Protein AF-A0A5J4X3C1-F1 (afdb_monomer_lite)

Structure (mmCIF, N/CA/C/O backbone):
data_AF-A0A5J4X3C1-F1
#
_entry.id   AF-A0A5J4X3C1-F1
#
loop_
_atom_site.group_PDB
_atom_site.id
_atom_site.type_symbol
_atom_site.label_atom_id
_atom_site.label_alt_id
_atom_site.label_comp_id
_atom_site.label_asym_id
_atom_site.label_entity_id
_atom_site.label_seq_id
_atom_site.pdbx_PDB_ins_code
_atom_site.Cartn_x
_atom_site.Cartn_y
_atom_site.Cartn_z
_atom_site.occupancy
_atom_site.B_iso_or_equiv
_atom_site.auth_seq_id
_atom_site.auth_comp_id
_atom_site.auth_asym_id
_atom_site.auth_atom_id
_atom_site.pdbx_PDB_model_num
ATOM 1 N N . GLN A 1 1 ? -3.175 -0.254 -7.001 1.00 85.31 1 GLN A N 1
ATOM 2 C CA . GLN A 1 1 ? -3.674 -1.030 -8.157 1.00 85.31 1 GLN A CA 1
ATOM 3 C C . GLN A 1 1 ? -4.009 -2.467 -7.780 1.00 85.31 1 GLN A C 1
ATOM 5 O O . GLN A 1 1 ? -5.161 -2.819 -7.949 1.00 85.31 1 GLN A O 1
ATOM 10 N N . GLU A 1 2 ? -3.085 -3.257 -7.216 1.00 93.44 2 GLU A N 1
ATOM 11 C CA . GLU A 1 2 ? -3.321 -4.683 -6.884 1.00 93.44 2 GLU A CA 1
ATOM 12 C C . GLU A 1 2 ? -4.586 -4.925 -6.038 1.00 93.44 2 GLU A C 1
ATOM 14 O O . GLU A 1 2 ? -5.363 -5.817 -6.349 1.00 93.44 2 GLU A O 1
ATOM 19 N N . LEU A 1 3 ? -4.879 -4.065 -5.054 1.00 92.75 3 LEU A N 1
ATOM 20 C CA . LEU A 1 3 ? -6.126 -4.132 -4.270 1.00 92.75 3 LEU A CA 1
ATOM 21 C C . LEU A 1 3 ? -7.415 -3.978 -5.102 1.00 92.75 3 LEU A C 1
ATOM 23 O O . LEU A 1 3 ? -8.465 -4.443 -4.680 1.00 92.75 3 LEU A O 1
ATOM 27 N N . LEU A 1 4 ? -7.349 -3.305 -6.253 1.00 90.38 4 LEU A N 1
ATOM 28 C CA . LEU A 1 4 ? -8.495 -3.081 -7.141 1.00 90.38 4 LEU A CA 1
ATOM 29 C C . LEU A 1 4 ? -8.626 -4.177 -8.200 1.00 90.38 4 LEU A C 1
ATOM 31 O O . LEU A 1 4 ? -9.733 -4.489 -8.620 1.00 90.38 4 LEU A O 1
ATOM 35 N N . THR A 1 5 ? -7.502 -4.720 -8.672 1.00 91.31 5 THR A N 1
ATOM 36 C CA . THR A 1 5 ? -7.460 -5.606 -9.846 1.00 91.31 5 THR A CA 1
ATOM 37 C C . THR A 1 5 ? -7.117 -7.056 -9.513 1.00 91.31 5 THR A C 1
ATOM 39 O O . THR A 1 5 ? -7.250 -7.918 -10.377 1.00 91.31 5 THR A O 1
ATOM 42 N N . GLY A 1 6 ? -6.636 -7.338 -8.299 1.00 91.75 6 GLY A N 1
ATOM 43 C CA . GLY A 1 6 ? -6.133 -8.652 -7.887 1.00 91.75 6 GLY A CA 1
ATOM 44 C C . GLY A 1 6 ? -4.851 -9.094 -8.603 1.00 91.75 6 GLY A C 1
ATOM 45 O O . GLY A 1 6 ? -4.463 -10.250 -8.480 1.00 91.75 6 GLY A O 1
ATOM 46 N N . ARG A 1 7 ? -4.216 -8.200 -9.373 1.00 90.44 7 ARG A N 1
ATOM 47 C CA . ARG A 1 7 ? -3.013 -8.466 -10.178 1.00 90.44 7 ARG A CA 1
ATOM 48 C C . ARG A 1 7 ? -1.982 -7.367 -10.002 1.00 90.44 7 ARG A C 1
ATOM 50 O O . ARG A 1 7 ? -2.346 -6.196 -9.828 1.00 90.44 7 ARG A O 1
ATOM 57 N N . HIS A 1 8 ? -0.708 -7.735 -10.066 1.00 92.62 8 HIS A N 1
ATOM 58 C CA . HIS A 1 8 ? 0.377 -6.775 -9.900 1.00 92.62 8 HIS A CA 1
ATOM 59 C C . HIS A 1 8 ? 0.523 -5.899 -11.168 1.00 92.62 8 HIS A C 1
ATOM 61 O O . HIS A 1 8 ? 0.434 -6.424 -12.274 1.00 92.62 8 HIS A O 1
ATOM 67 N N . PRO A 1 9 ? 0.779 -4.575 -11.068 1.00 95.00 9 PRO A N 1
ATOM 68 C CA . PRO A 1 9 ? 0.787 -3.670 -12.232 1.00 95.00 9 PRO A CA 1
ATOM 69 C C . PRO A 1 9 ? 1.755 -4.065 -13.349 1.00 95.00 9 PRO A C 1
ATOM 71 O O . PRO A 1 9 ? 1.526 -3.776 -14.518 1.00 95.00 9 PRO A O 1
ATOM 74 N N . TYR A 1 10 ? 2.865 -4.695 -12.983 1.00 95.94 10 TYR A N 1
ATOM 75 C CA . TYR A 1 10 ? 3.912 -5.106 -13.915 1.00 95.94 10 TYR A CA 1
ATOM 76 C C . TYR A 1 10 ? 3.934 -6.615 -14.156 1.00 95.94 10 TYR A C 1
ATOM 78 O O . TYR A 1 10 ? 4.857 -7.097 -14.806 1.00 95.94 10 TYR A O 1
ATOM 86 N N . GLU A 1 11 ? 2.947 -7.346 -13.629 1.00 93.06 11 GLU A N 1
ATOM 87 C CA . GLU A 1 11 ? 2.883 -8.802 -13.723 1.00 93.06 11 GLU A CA 1
ATOM 88 C C . GLU A 1 11 ? 2.990 -9.278 -15.172 1.00 93.06 11 GLU A C 1
ATOM 90 O O . GLU A 1 11 ? 2.430 -8.691 -16.101 1.00 93.06 11 GLU A O 1
ATOM 95 N N . SER A 1 12 ? 3.739 -10.355 -15.362 1.00 91.69 12 SER A N 1
ATOM 96 C CA . SER A 1 12 ? 3.832 -11.058 -16.632 1.00 91.69 12 SER A CA 1
ATOM 97 C C . SER A 1 12 ? 4.055 -12.546 -16.378 1.00 91.69 12 SER A C 1
ATOM 99 O O . SER A 1 12 ? 4.258 -12.965 -15.241 1.00 91.69 12 SER A O 1
ATOM 101 N N . GLY A 1 13 ? 4.021 -13.360 -17.435 1.00 90.62 13 GLY A N 1
ATOM 102 C CA . GLY A 1 13 ? 4.146 -14.815 -17.312 1.00 90.62 13 GLY A CA 1
ATOM 103 C C . GLY A 1 13 ? 5.502 -15.315 -16.797 1.00 90.62 13 GLY A C 1
ATOM 104 O O . GLY A 1 13 ? 5.608 -16.491 -16.464 1.00 90.62 13 GLY A O 1
ATOM 105 N N . THR A 1 14 ? 6.533 -14.464 -16.731 1.00 95.88 14 THR A N 1
ATOM 106 C CA . THR A 1 14 ? 7.859 -14.819 -16.202 1.00 95.88 14 THR A CA 1
ATOM 107 C C . THR A 1 14 ? 8.427 -13.707 -15.318 1.00 95.88 14 THR A C 1
ATOM 109 O O . THR A 1 14 ? 8.048 -12.537 -15.418 1.00 95.88 14 THR A O 1
ATOM 112 N N . GLU A 1 15 ? 9.372 -14.055 -14.444 1.00 94.19 15 GLU A N 1
ATOM 113 C CA . GLU A 1 15 ? 10.057 -13.078 -13.589 1.00 94.19 15 GLU A CA 1
ATOM 114 C C . GLU A 1 15 ? 10.843 -12.053 -14.419 1.00 94.19 15 GLU A C 1
ATOM 116 O O . GLU A 1 15 ? 10.687 -10.849 -14.223 1.00 94.19 15 GLU A O 1
ATOM 121 N N . GLN A 1 16 ? 11.613 -12.515 -15.410 1.00 95.25 16 GLN A N 1
ATOM 122 C CA . GLN A 1 16 ? 12.418 -11.633 -16.258 1.00 95.25 16 GLN A CA 1
ATOM 123 C C . GLN A 1 16 ? 11.553 -10.615 -17.013 1.00 95.25 16 GLN A C 1
ATOM 125 O O . GLN A 1 16 ? 11.852 -9.423 -17.001 1.00 95.25 16 GLN A O 1
ATOM 130 N N . ALA A 1 17 ? 10.432 -11.054 -17.593 1.00 93.94 17 ALA A N 1
ATOM 131 C CA . ALA A 1 17 ? 9.519 -10.146 -18.281 1.00 93.94 17 ALA A CA 1
ATOM 132 C C . ALA A 1 17 ? 8.862 -9.140 -17.313 1.00 93.94 17 ALA A C 1
ATOM 134 O O . ALA A 1 17 ? 8.601 -7.997 -17.691 1.00 93.94 17 ALA A O 1
ATOM 135 N N . THR A 1 18 ? 8.654 -9.520 -16.049 1.00 94.38 18 THR A N 1
ATOM 136 C CA . THR A 1 18 ? 8.124 -8.627 -15.008 1.00 94.38 18 THR A CA 1
ATOM 137 C C . THR A 1 18 ? 9.149 -7.548 -14.659 1.00 94.38 18 THR A C 1
ATOM 139 O O . THR A 1 18 ? 8.811 -6.364 -14.614 1.00 94.38 18 THR A O 1
ATOM 142 N N . ILE A 1 19 ? 10.418 -7.932 -14.490 1.00 94.75 19 ILE A N 1
ATOM 143 C CA . ILE A 1 19 ? 11.534 -7.004 -14.261 1.00 94.75 19 ILE A CA 1
ATOM 144 C C . ILE A 1 19 ? 11.666 -6.021 -15.429 1.00 94.75 19 ILE A C 1
ATOM 146 O O . ILE A 1 19 ? 11.789 -4.813 -15.211 1.00 94.75 19 ILE A O 1
ATOM 150 N N . ASP A 1 20 ? 11.599 -6.511 -16.665 1.00 95.69 20 ASP A N 1
ATOM 151 C CA . ASP A 1 20 ? 11.734 -5.666 -17.852 1.00 95.69 20 ASP A CA 1
ATOM 152 C C . ASP A 1 20 ? 10.579 -4.659 -17.963 1.00 95.69 20 ASP A C 1
ATOM 154 O O . ASP A 1 20 ? 10.802 -3.486 -18.266 1.00 95.69 20 ASP A O 1
ATOM 158 N N . ARG A 1 21 ? 9.350 -5.057 -17.610 1.00 94.88 21 ARG A N 1
ATOM 159 C CA . ARG A 1 21 ? 8.194 -4.144 -17.550 1.00 94.88 21 ARG A CA 1
ATOM 160 C C . ARG A 1 21 ? 8.355 -3.054 -16.490 1.00 94.88 21 ARG A C 1
ATOM 162 O O . ARG A 1 21 ? 7.997 -1.904 -16.760 1.00 94.88 21 ARG A O 1
ATOM 169 N N . ILE A 1 22 ? 8.921 -3.386 -15.325 1.00 94.38 22 ILE A N 1
ATOM 170 C CA . ILE A 1 22 ? 9.237 -2.410 -14.266 1.00 94.38 22 ILE A CA 1
ATOM 171 C C . ILE A 1 22 ? 10.286 -1.412 -14.763 1.00 94.38 22 ILE A C 1
ATOM 173 O O . ILE A 1 22 ? 10.093 -0.203 -14.624 1.00 94.38 22 ILE A O 1
ATOM 177 N N . LYS A 1 23 ? 11.366 -1.902 -15.387 1.00 92.69 23 LYS A N 1
ATOM 178 C CA . LYS A 1 23 ? 12.430 -1.054 -15.949 1.00 92.69 23 LYS A CA 1
ATOM 179 C C . LYS A 1 23 ? 11.895 -0.093 -17.007 1.00 92.69 23 LYS A C 1
ATOM 181 O O . LYS A 1 23 ? 12.260 1.076 -17.004 1.00 92.69 23 LYS A O 1
ATOM 186 N N . VAL A 1 24 ? 11.004 -0.569 -17.877 1.00 94.06 24 VAL A N 1
ATOM 187 C CA . VAL A 1 24 ? 10.362 0.250 -18.917 1.00 94.06 24 VAL A CA 1
ATOM 188 C C . VAL A 1 24 ? 9.314 1.211 -18.332 1.00 94.06 24 VAL A C 1
ATOM 190 O O . VAL A 1 24 ? 8.956 2.193 -18.980 1.00 94.06 24 VAL A O 1
ATOM 193 N N . GLY A 1 25 ? 8.816 0.960 -17.116 1.00 92.00 25 GLY A N 1
ATOM 194 C CA . GLY A 1 25 ? 7.828 1.819 -16.463 1.00 92.00 25 GLY A CA 1
ATOM 195 C C . GLY A 1 25 ? 6.452 1.781 -17.130 1.00 92.00 25 GLY A C 1
ATOM 196 O O . GLY A 1 25 ? 5.748 2.789 -17.142 1.00 92.00 25 GLY A O 1
ATOM 197 N N . LYS A 1 26 ? 6.074 0.635 -17.714 1.00 88.94 26 LYS A N 1
ATOM 198 C CA . LYS A 1 26 ? 4.760 0.415 -18.343 1.00 88.94 26 LYS A CA 1
ATOM 199 C C . LYS A 1 26 ? 3.876 -0.492 -17.473 1.00 88.94 26 LYS A C 1
ATOM 201 O O . LYS A 1 26 ? 3.932 -1.711 -17.645 1.00 88.94 26 LYS A O 1
ATOM 206 N N . PRO A 1 27 ? 3.088 0.072 -16.539 1.00 92.69 27 PRO A N 1
ATOM 207 C CA . PRO A 1 27 ? 2.110 -0.694 -15.778 1.00 92.69 27 PRO A CA 1
ATOM 208 C C . PRO A 1 27 ? 0.884 -1.042 -16.634 1.00 92.69 27 PRO A C 1
ATOM 210 O O . PRO A 1 27 ? 0.589 -0.382 -17.632 1.00 92.69 27 PRO A O 1
ATOM 213 N N . ASP A 1 28 ? 0.139 -2.057 -16.206 1.00 93.38 28 ASP A N 1
ATOM 214 C CA . ASP A 1 28 ? -1.159 -2.408 -16.771 1.00 93.38 28 ASP A CA 1
ATOM 215 C C . ASP A 1 28 ? -2.177 -1.288 -16.568 1.00 93.38 28 ASP A C 1
ATOM 217 O O . ASP A 1 28 ? -2.217 -0.626 -15.525 1.00 93.38 28 ASP A O 1
ATOM 221 N N . GLN A 1 29 ? -3.042 -1.113 -17.566 1.00 92.19 29 GLN A N 1
ATOM 222 C CA . GLN A 1 29 ? -4.101 -0.116 -17.516 1.00 92.19 29 GLN A CA 1
ATOM 223 C C . GLN A 1 29 ? -5.147 -0.465 -16.454 1.00 92.19 29 GLN A C 1
ATOM 225 O O . GLN A 1 29 ? -5.478 -1.628 -16.216 1.00 92.19 29 GLN A O 1
ATOM 230 N N . LEU A 1 30 ? -5.689 0.574 -15.820 1.00 94.06 30 LEU A N 1
ATOM 231 C CA . LEU A 1 30 ? -6.742 0.427 -14.825 1.00 94.06 30 LEU A CA 1
ATOM 232 C C . LEU A 1 30 ? -8.113 0.260 -15.507 1.00 94.06 30 LEU A C 1
ATOM 234 O O . LEU A 1 30 ? -8.438 1.066 -16.382 1.00 94.06 30 LEU A O 1
ATOM 238 N N . PRO A 1 31 ? -8.944 -0.709 -15.076 1.00 94.25 31 PRO A N 1
ATOM 239 C CA . PRO A 1 31 ? -10.279 -0.933 -15.637 1.00 94.25 31 PRO A CA 1
ATOM 240 C C . PRO A 1 31 ? -11.223 0.269 -15.499 1.00 94.25 31 PRO A C 1
ATOM 242 O O . PRO A 1 31 ? -11.055 1.109 -14.616 1.00 94.25 31 PRO A O 1
ATOM 245 N N . ASP A 1 32 ? -12.274 0.322 -16.316 1.00 95.06 32 ASP A N 1
ATOM 246 C CA . ASP A 1 32 ? -13.217 1.454 -16.373 1.00 95.06 32 ASP A CA 1
ATOM 247 C C . ASP A 1 32 ? -14.094 1.650 -15.142 1.00 95.06 32 ASP A C 1
ATOM 249 O O . ASP A 1 32 ? -14.539 2.766 -14.893 1.00 95.06 32 ASP A O 1
ATOM 253 N N . PHE A 1 33 ? -14.271 0.618 -14.316 1.00 95.00 33 PHE A N 1
ATOM 254 C CA . PHE A 1 33 ? -14.983 0.770 -13.046 1.00 95.00 33 PHE A CA 1
ATOM 255 C C . PHE A 1 33 ? -14.223 1.647 -12.037 1.00 95.00 33 PHE A C 1
ATOM 257 O O . PHE A 1 33 ? -14.817 2.104 -11.062 1.00 95.00 33 PHE A O 1
ATOM 264 N N . VAL A 1 34 ? -12.912 1.857 -12.224 1.00 93.50 34 VAL A N 1
ATOM 265 C CA . VAL A 1 34 ? -12.110 2.692 -11.325 1.00 93.50 34 VAL A CA 1
ATOM 266 C C . VAL A 1 34 ? -12.405 4.166 -11.629 1.00 93.50 34 VAL A C 1
ATOM 268 O O . VAL A 1 34 ? -12.167 4.604 -12.758 1.00 93.50 34 VAL A O 1
ATOM 271 N N . PRO A 1 35 ? -12.880 4.963 -10.654 1.00 93.94 35 PRO A N 1
ATOM 272 C CA . PRO A 1 35 ? -13.164 6.378 -10.868 1.00 93.94 35 PRO A CA 1
ATOM 273 C C . PRO A 1 35 ? -11.935 7.151 -11.351 1.00 93.94 35 PRO A C 1
ATOM 275 O O . PRO A 1 35 ? -10.808 6.857 -10.945 1.00 93.94 35 PRO A O 1
ATOM 278 N N . ARG A 1 36 ? -12.155 8.174 -12.185 1.00 93.75 36 ARG A N 1
ATOM 279 C CA . ARG A 1 36 ? -11.086 8.958 -12.825 1.00 93.75 36 ARG A CA 1
ATOM 280 C C . ARG A 1 36 ? -10.051 9.485 -11.828 1.00 93.75 36 ARG A C 1
ATOM 282 O O . ARG A 1 36 ? -8.865 9.253 -12.024 1.00 93.75 36 ARG A O 1
ATOM 289 N N . GLU A 1 37 ? -10.492 10.130 -10.753 1.00 91.44 37 GLU A N 1
ATOM 290 C CA . GLU A 1 37 ? -9.602 10.704 -9.730 1.00 91.44 37 GLU A CA 1
ATOM 291 C C . GLU A 1 37 ? -8.699 9.636 -9.092 1.00 91.44 37 GLU A C 1
ATOM 293 O O . GLU A 1 37 ? -7.500 9.833 -8.899 1.00 91.44 37 GLU A O 1
ATOM 298 N N . MET A 1 38 ? -9.257 8.449 -8.835 1.00 91.56 38 MET A N 1
ATOM 299 C CA . MET A 1 38 ? -8.504 7.327 -8.282 1.00 91.56 38 MET A CA 1
ATOM 300 C C . MET A 1 38 ? -7.520 6.745 -9.306 1.00 91.56 38 MET A C 1
ATOM 302 O O . MET A 1 38 ? -6.404 6.377 -8.934 1.00 91.56 38 MET A O 1
ATOM 306 N N . LYS A 1 39 ? -7.898 6.689 -10.593 1.00 93.69 39 LYS A N 1
ATOM 307 C CA . LYS A 1 39 ? -6.983 6.296 -11.676 1.00 93.69 39 LYS A CA 1
ATOM 308 C C . LYS A 1 39 ? -5.788 7.242 -11.749 1.00 93.69 39 LYS A C 1
ATOM 310 O O . LYS A 1 39 ? -4.655 6.770 -11.780 1.00 93.69 39 LYS A O 1
ATOM 315 N N . GLU A 1 40 ? -6.031 8.549 -11.736 1.00 93.25 40 GLU A N 1
ATOM 316 C CA . GLU A 1 40 ? -4.986 9.576 -11.817 1.00 93.25 40 GLU A CA 1
ATOM 317 C C . GLU A 1 40 ? -4.007 9.483 -10.642 1.00 93.25 40 GLU A C 1
ATOM 319 O O . GLU A 1 40 ? -2.794 9.447 -10.860 1.00 93.25 40 GLU A O 1
ATOM 324 N N . LEU A 1 41 ? -4.518 9.330 -9.415 1.00 93.81 41 LEU A N 1
ATOM 325 C CA . LEU A 1 41 ? -3.691 9.117 -8.226 1.00 93.81 41 LEU A CA 1
ATOM 326 C C . LEU A 1 41 ? -2.803 7.868 -8.359 1.00 93.81 41 LEU A C 1
ATOM 328 O O . LEU A 1 41 ? -1.598 7.932 -8.116 1.00 93.81 41 LEU A O 1
ATOM 332 N N . ILE A 1 42 ? -3.378 6.729 -8.756 1.00 94.06 42 ILE A N 1
ATOM 333 C CA . ILE A 1 42 ? -2.636 5.465 -8.878 1.00 94.06 42 ILE A CA 1
ATOM 334 C C . ILE A 1 42 ? -1.582 5.547 -9.988 1.00 94.06 42 ILE A C 1
ATOM 336 O O . ILE A 1 42 ? -0.461 5.076 -9.793 1.00 94.06 42 ILE A O 1
ATOM 340 N N . ILE A 1 43 ? -1.913 6.158 -11.129 1.00 93.44 43 ILE A N 1
ATOM 341 C CA . ILE A 1 43 ? -0.971 6.371 -12.234 1.00 93.44 43 ILE A CA 1
ATOM 342 C C . ILE A 1 43 ? 0.194 7.252 -11.772 1.00 93.44 43 ILE A C 1
ATOM 344 O O . ILE A 1 43 ? 1.348 6.919 -12.038 1.00 93.44 43 ILE A O 1
ATOM 348 N N . ALA A 1 44 ? -0.083 8.327 -11.027 1.00 94.50 44 ALA A N 1
ATOM 349 C CA . ALA A 1 44 ? 0.957 9.192 -10.480 1.00 94.50 44 ALA A CA 1
ATOM 350 C C . ALA A 1 44 ? 1.872 8.436 -9.495 1.00 94.50 44 ALA A C 1
ATOM 352 O O . ALA A 1 44 ? 3.094 8.543 -9.586 1.00 94.50 44 ALA A O 1
ATOM 353 N N . MET A 1 45 ? 1.311 7.603 -8.607 1.00 94.81 45 MET A N 1
ATOM 354 C CA . MET A 1 45 ? 2.091 6.758 -7.684 1.00 94.81 45 MET A CA 1
ATOM 355 C C . MET A 1 45 ? 2.987 5.738 -8.401 1.00 94.81 45 MET A C 1
ATOM 357 O O . MET A 1 45 ? 4.070 5.424 -7.910 1.00 94.81 45 MET A O 1
ATOM 361 N N . LEU A 1 46 ? 2.548 5.225 -9.554 1.00 94.31 46 LEU A N 1
ATOM 362 C CA . LEU A 1 46 ? 3.282 4.244 -10.360 1.00 94.31 46 LEU A CA 1
ATOM 363 C C . LEU A 1 46 ? 4.206 4.877 -11.408 1.00 94.31 46 LEU A C 1
ATOM 365 O O . LEU A 1 46 ? 4.844 4.143 -12.164 1.00 94.31 46 LEU A O 1
ATOM 369 N N . SER A 1 47 ? 4.301 6.210 -11.455 1.00 92.81 47 SER A N 1
ATOM 370 C CA . SER A 1 47 ? 5.139 6.925 -12.416 1.00 92.81 47 SER A CA 1
ATOM 371 C C . SER A 1 47 ? 6.589 6.436 -12.372 1.00 92.81 47 SER A C 1
ATOM 373 O O . SER A 1 47 ? 7.197 6.322 -11.304 1.00 92.81 47 SER A O 1
ATOM 375 N N . HIS A 1 48 ? 7.173 6.184 -13.543 1.00 92.50 48 HIS A N 1
ATOM 376 C CA . HIS A 1 48 ? 8.594 5.856 -13.658 1.00 92.50 48 HIS A CA 1
ATOM 377 C C . HIS A 1 48 ? 9.479 7.008 -13.155 1.00 92.50 48 HIS A C 1
ATOM 379 O O . HIS A 1 48 ? 10.443 6.781 -12.431 1.00 92.50 48 HIS A O 1
ATOM 385 N N . ASP A 1 49 ? 9.090 8.247 -13.462 1.00 92.88 49 ASP A N 1
ATOM 386 C CA . ASP A 1 49 ? 9.726 9.456 -12.944 1.00 92.88 49 ASP A CA 1
ATOM 387 C C . ASP A 1 49 ? 9.353 9.659 -11.470 1.00 92.88 49 ASP A C 1
ATOM 389 O O . ASP A 1 49 ? 8.172 9.825 -11.138 1.00 92.88 49 ASP A O 1
ATOM 393 N N . ALA A 1 50 ? 10.367 9.651 -10.603 1.00 93.19 50 ALA A N 1
ATOM 394 C CA . ALA A 1 50 ? 10.223 9.803 -9.162 1.00 93.19 50 ALA A CA 1
ATOM 395 C C . ALA A 1 50 ? 9.643 11.168 -8.762 1.00 93.19 50 ALA A C 1
ATOM 397 O O . ALA A 1 50 ? 8.865 11.232 -7.815 1.00 93.19 50 ALA A O 1
ATOM 398 N N . ASN A 1 51 ? 9.946 12.236 -9.506 1.00 93.69 51 ASN A N 1
ATOM 399 C CA . ASN A 1 51 ? 9.486 13.590 -9.177 1.00 93.69 51 ASN A CA 1
ATOM 400 C C . ASN A 1 51 ? 7.991 13.788 -9.450 1.00 93.69 51 ASN A C 1
ATOM 402 O O . ASN A 1 51 ? 7.366 14.695 -8.908 1.00 93.69 51 ASN A O 1
ATOM 406 N N . LYS A 1 52 ? 7.408 12.928 -10.290 1.00 92.88 52 LYS A N 1
ATOM 407 C CA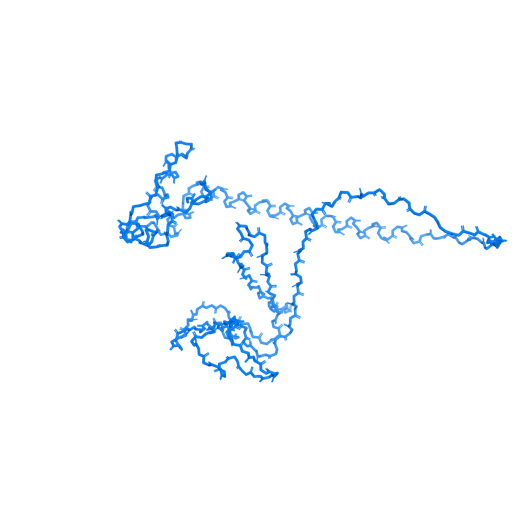 . LYS A 1 52 ? 5.968 12.913 -10.569 1.00 92.88 52 LYS A CA 1
ATOM 408 C C . LYS A 1 52 ? 5.182 12.078 -9.564 1.00 92.88 52 LYS A C 1
ATOM 410 O O . LYS A 1 52 ? 3.952 12.116 -9.584 1.00 92.88 52 LYS A O 1
ATOM 415 N N . ARG A 1 53 ? 5.863 11.313 -8.703 1.00 95.75 53 ARG A N 1
ATOM 416 C CA . ARG A 1 53 ? 5.188 10.538 -7.665 1.00 95.75 53 ARG A CA 1
ATOM 417 C C . ARG A 1 53 ? 4.712 11.488 -6.570 1.00 95.75 53 ARG A C 1
ATOM 419 O O . ARG A 1 53 ? 5.500 12.295 -6.076 1.00 95.75 53 ARG A O 1
ATOM 426 N N . PRO A 1 54 ? 3.438 11.406 -6.165 1.00 96.56 54 PRO A N 1
ATOM 427 C CA . PRO A 1 54 ? 2.938 12.233 -5.087 1.00 96.56 54 PRO A CA 1
ATOM 428 C C . PRO A 1 54 ? 3.635 11.873 -3.774 1.00 96.56 54 PRO A C 1
ATOM 430 O O . PRO A 1 54 ? 3.963 10.715 -3.511 1.00 96.56 54 PRO A O 1
ATOM 433 N N . THR A 1 55 ? 3.816 12.873 -2.916 1.00 97.31 55 THR A N 1
ATOM 434 C CA . THR A 1 55 ? 4.297 12.644 -1.552 1.00 97.31 55 THR A CA 1
ATOM 435 C C . THR A 1 55 ? 3.179 12.082 -0.684 1.00 97.31 55 THR A C 1
ATOM 437 O O . THR A 1 55 ? 2.001 12.375 -0.898 1.00 97.31 55 THR A O 1
ATOM 440 N N . THR A 1 56 ? 3.535 11.351 0.370 1.00 95.25 56 THR A N 1
ATOM 441 C CA . THR A 1 56 ? 2.559 10.865 1.356 1.00 95.25 56 THR A CA 1
ATOM 442 C C . THR A 1 56 ? 1.733 12.007 1.948 1.00 95.25 56 THR A C 1
ATOM 444 O O . THR A 1 56 ? 0.530 11.855 2.124 1.00 95.25 56 THR A O 1
ATOM 447 N N . LYS A 1 57 ? 2.342 13.180 2.186 1.00 96.19 57 LYS A N 1
ATOM 448 C CA . LYS A 1 57 ? 1.626 14.376 2.656 1.00 96.19 57 LYS A CA 1
ATOM 449 C C . LYS A 1 57 ? 0.523 14.788 1.680 1.00 96.19 57 LYS A C 1
ATOM 451 O O . LYS A 1 57 ? -0.597 15.026 2.107 1.00 96.19 57 LYS A O 1
ATOM 456 N N . TRP A 1 58 ? 0.827 14.836 0.384 1.00 93.69 58 TRP A N 1
ATOM 457 C CA . TRP A 1 58 ? -0.155 15.187 -0.642 1.00 93.69 58 TRP A CA 1
ATOM 458 C C . TRP A 1 58 ? -1.284 14.150 -0.751 1.00 93.69 58 TRP A C 1
ATOM 460 O O . TRP A 1 58 ? -2.446 14.526 -0.882 1.00 93.69 58 TRP A O 1
ATOM 470 N N . ILE A 1 59 ? -0.956 12.856 -0.639 1.00 95.38 59 ILE A N 1
ATOM 471 C CA . ILE A 1 59 ? -1.940 11.760 -0.630 1.00 95.38 59 ILE A CA 1
ATOM 472 C C . ILE A 1 59 ? -2.880 11.891 0.577 1.00 95.38 59 ILE A C 1
ATOM 474 O O . ILE A 1 59 ? -4.095 11.840 0.421 1.00 95.38 59 ILE A O 1
ATOM 478 N N . MET A 1 60 ? -2.337 12.100 1.778 1.00 92.88 60 MET A N 1
ATOM 479 C CA . MET A 1 60 ? -3.137 12.269 2.997 1.00 92.88 60 MET A CA 1
ATOM 480 C C . MET A 1 60 ? -4.007 13.531 2.973 1.00 92.88 60 MET A C 1
ATOM 482 O O . MET A 1 60 ? -4.999 13.596 3.694 1.00 92.88 60 MET A O 1
ATOM 486 N N . GLU A 1 61 ? -3.657 14.521 2.151 1.00 94.75 61 GLU A N 1
ATOM 487 C CA . GLU A 1 61 ? -4.405 15.771 2.048 1.00 94.75 61 GLU A CA 1
ATOM 488 C C . GLU A 1 61 ? -5.696 15.636 1.224 1.00 94.75 61 GLU A C 1
ATOM 490 O O . GLU A 1 61 ? -6.594 16.463 1.382 1.00 94.75 61 GLU A O 1
ATOM 495 N N . GLN A 1 62 ? -5.815 14.583 0.403 1.00 92.94 62 GLN A N 1
ATOM 496 C CA . GLN A 1 62 ? -6.990 14.323 -0.433 1.00 92.94 62 GLN A CA 1
ATOM 497 C C . GLN A 1 62 ? -8.254 14.120 0.419 1.00 92.94 62 GLN A C 1
ATOM 499 O O . GLN A 1 62 ? -8.272 13.302 1.344 1.00 92.94 62 GLN A O 1
ATOM 504 N N . ASP A 1 63 ? -9.340 14.814 0.071 1.00 93.19 63 ASP A N 1
ATOM 505 C CA . ASP A 1 63 ? -10.587 14.821 0.852 1.00 93.19 63 ASP A CA 1
ATOM 506 C C . ASP A 1 63 ? -11.203 13.433 1.016 1.00 93.19 63 ASP A C 1
ATOM 508 O O . ASP A 1 63 ? -11.679 13.078 2.097 1.00 93.19 63 ASP A O 1
ATOM 512 N N . THR A 1 64 ? -11.147 12.619 -0.040 1.00 90.56 64 THR A N 1
ATOM 513 C CA . THR A 1 64 ? -11.619 11.232 -0.015 1.00 90.56 64 THR A CA 1
ATOM 514 C C . THR A 1 64 ? -10.852 10.421 1.025 1.00 90.56 64 THR A C 1
ATOM 516 O O . THR A 1 64 ? -11.460 9.762 1.866 1.00 90.56 64 THR A O 1
ATOM 519 N N . ILE A 1 65 ? -9.522 10.526 1.039 1.00 91.88 65 ILE A N 1
ATOM 520 C CA . ILE A 1 65 ? -8.657 9.811 1.982 1.00 91.88 65 ILE A CA 1
ATOM 521 C C . ILE A 1 65 ? -8.921 10.287 3.413 1.00 91.88 65 ILE A C 1
ATOM 523 O O . ILE A 1 65 ? -9.163 9.456 4.288 1.00 91.88 65 ILE A O 1
ATOM 527 N N . LYS A 1 66 ? -8.992 11.602 3.650 1.00 95.19 66 LYS A N 1
ATOM 528 C CA . LYS A 1 66 ? -9.348 12.165 4.965 1.00 95.19 66 LYS A CA 1
ATOM 529 C C . LYS A 1 66 ? -10.713 11.709 5.467 1.00 95.19 66 LYS A C 1
ATOM 531 O O . LYS A 1 66 ? -10.882 11.469 6.662 1.00 95.19 66 LYS A O 1
ATOM 536 N N . LEU A 1 67 ? -11.709 11.642 4.585 1.00 95.62 67 LEU A N 1
ATOM 537 C CA . LEU A 1 67 ? -13.049 11.177 4.933 1.00 95.62 67 LEU A CA 1
ATOM 538 C C . LEU A 1 67 ? -13.012 9.715 5.392 1.00 95.62 67 LEU A C 1
ATOM 540 O O . LEU A 1 67 ? -13.552 9.394 6.451 1.00 95.62 67 LEU A O 1
ATOM 544 N N . TYR A 1 68 ? -12.338 8.845 4.635 1.00 93.94 68 TYR A N 1
ATOM 545 C CA . TYR A 1 68 ? -12.208 7.437 5.002 1.00 93.94 68 TYR A CA 1
ATOM 546 C C . TYR A 1 68 ? -11.407 7.246 6.292 1.00 93.94 68 TYR A C 1
ATOM 548 O O . TYR A 1 68 ? -11.826 6.440 7.117 1.00 93.94 68 TYR A O 1
ATOM 556 N N . LEU A 1 69 ? -10.320 7.995 6.507 1.00 94.56 69 LEU A N 1
ATOM 557 C CA . LEU A 1 69 ? -9.543 7.940 7.752 1.00 94.56 69 LEU A CA 1
ATOM 558 C C . LEU A 1 69 ? -10.405 8.290 8.970 1.00 94.56 69 LEU A C 1
ATOM 560 O O . LEU A 1 69 ? -10.491 7.486 9.896 1.00 94.56 69 LEU A O 1
ATOM 564 N N . ARG A 1 70 ? -11.140 9.411 8.917 1.00 96.88 70 ARG A N 1
ATOM 565 C CA . ARG A 1 70 ? -12.085 9.801 9.981 1.00 96.88 70 ARG A CA 1
ATOM 566 C C . ARG A 1 70 ? -13.132 8.719 10.244 1.00 96.88 70 ARG A C 1
ATOM 568 O O . ARG A 1 70 ? -13.383 8.358 11.388 1.00 96.88 70 ARG A O 1
ATOM 575 N N . MET A 1 71 ? -13.696 8.140 9.184 1.00 95.19 71 MET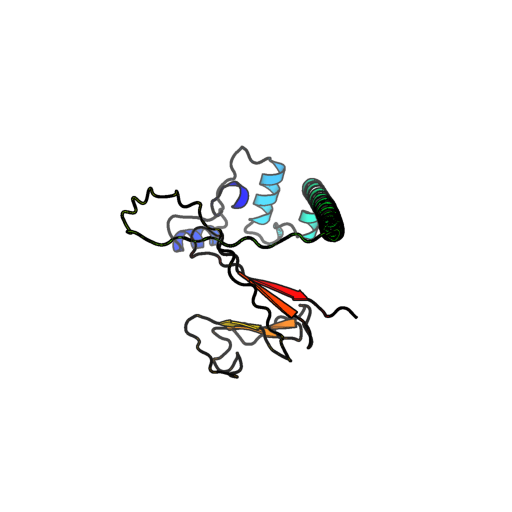 A N 1
ATOM 576 C CA . MET A 1 71 ? -14.674 7.062 9.327 1.00 95.19 71 MET A CA 1
ATOM 577 C C . MET A 1 71 ? -14.077 5.801 9.978 1.00 95.19 71 MET A C 1
ATOM 579 O O . MET A 1 71 ? -14.792 5.102 10.696 1.00 95.19 71 MET A O 1
ATOM 583 N N . GLN A 1 72 ? -12.802 5.478 9.737 1.00 92.94 72 GLN A N 1
ATOM 584 C CA . GLN A 1 72 ? -12.148 4.352 10.414 1.00 92.94 72 GLN A CA 1
ATOM 585 C C . GLN A 1 72 ? -11.896 4.652 11.893 1.00 92.94 72 GLN A C 1
ATOM 587 O O . GLN A 1 72 ? -12.213 3.813 12.732 1.00 92.94 72 GLN A O 1
ATOM 592 N N . GLU A 1 73 ? -11.427 5.858 12.223 1.00 94.81 73 GLU A N 1
ATOM 593 C CA . GLU A 1 73 ? -11.242 6.286 13.616 1.00 94.81 73 GLU A CA 1
ATOM 594 C C . GLU A 1 73 ? -12.549 6.193 14.414 1.00 94.81 73 GLU A C 1
ATOM 596 O O . GLU A 1 73 ? -12.569 5.700 15.544 1.00 94.81 73 GLU A O 1
ATOM 601 N N . ASP A 1 74 ? -13.665 6.619 13.822 1.00 94.81 74 ASP A N 1
ATOM 602 C CA . ASP A 1 74 ? -14.968 6.563 14.482 1.00 94.81 74 ASP A CA 1
ATOM 603 C C . ASP A 1 74 ? -15.482 5.125 14.633 1.00 94.81 74 ASP A C 1
ATOM 605 O O . ASP A 1 74 ? -16.016 4.769 15.688 1.00 94.81 74 ASP A O 1
ATOM 609 N N . LYS A 1 75 ? -15.252 4.259 13.637 1.00 94.06 75 LYS A N 1
ATOM 610 C CA . LYS A 1 75 ? -15.548 2.821 13.751 1.00 94.06 75 LYS A CA 1
ATOM 611 C C . LYS A 1 75 ? -14.744 2.164 14.867 1.00 94.06 75 LYS A C 1
ATOM 613 O O . LYS A 1 75 ? -15.301 1.370 15.623 1.00 94.06 75 LYS A O 1
ATOM 618 N N . GLU A 1 76 ? -13.462 2.493 15.002 1.00 94.75 76 GLU A N 1
ATOM 619 C CA . GLU A 1 76 ? -12.614 1.969 16.075 1.00 94.75 76 GLU A CA 1
ATOM 620 C C . GLU A 1 76 ? -13.086 2.441 17.454 1.00 94.75 76 GLU A C 1
ATOM 622 O O . GLU A 1 76 ? -13.184 1.633 18.381 1.00 94.75 76 GLU A O 1
ATOM 627 N N . LYS A 1 77 ? -13.454 3.723 17.598 1.00 95.38 77 LYS A N 1
ATOM 628 C CA . LYS A 1 77 ? -14.041 4.250 18.845 1.00 95.38 77 LYS A CA 1
ATOM 629 C C . LYS A 1 77 ? -15.319 3.503 19.221 1.00 95.38 77 LYS A C 1
ATOM 631 O O . LYS A 1 77 ? -15.433 3.033 20.352 1.00 95.38 77 LYS A O 1
ATOM 636 N N . GLN A 1 78 ? -16.234 3.323 18.268 1.00 93.19 78 GLN A N 1
ATOM 637 C CA . GLN A 1 78 ? -17.482 2.586 18.486 1.00 93.19 78 GLN A CA 1
ATOM 638 C C . GLN A 1 78 ? -17.227 1.121 18.860 1.00 93.19 78 GLN A C 1
ATOM 640 O O . GLN A 1 78 ? -17.833 0.601 19.795 1.00 93.19 78 GLN A O 1
ATOM 645 N N . GLN A 1 79 ? -16.304 0.442 18.173 1.00 91.69 79 GLN A N 1
ATOM 646 C CA . GLN A 1 79 ? -15.942 -0.941 18.497 1.00 91.69 79 GLN A CA 1
ATOM 647 C C . GLN A 1 79 ? -15.338 -1.061 19.899 1.00 91.69 79 GLN A C 1
ATOM 649 O O . GLN A 1 79 ? -15.681 -1.990 20.635 1.00 91.69 79 GLN A O 1
ATOM 654 N N . ASN A 1 80 ? -14.487 -0.112 20.291 1.00 94.81 80 ASN A N 1
ATOM 655 C CA . ASN A 1 80 ? -13.908 -0.064 21.629 1.00 94.81 80 ASN A CA 1
ATOM 656 C C . ASN A 1 80 ? -14.981 0.161 22.701 1.00 94.81 80 ASN A C 1
ATOM 658 O O . ASN A 1 80 ? -14.966 -0.522 23.727 1.00 94.81 80 ASN A O 1
ATOM 662 N N . GLU A 1 81 ? -15.938 1.056 22.464 1.00 95.25 81 GLU A N 1
ATOM 663 C CA . GLU A 1 81 ? -17.061 1.291 23.376 1.00 95.25 81 GLU A CA 1
ATOM 664 C C . GLU A 1 81 ? -17.949 0.045 23.515 1.00 95.25 81 GLU A C 1
ATOM 666 O O . GLU A 1 81 ? -18.228 -0.405 24.630 1.00 95.25 81 GLU A O 1
ATOM 671 N N . ILE A 1 82 ? -18.306 -0.594 22.395 1.00 94.50 82 ILE A N 1
ATOM 672 C CA . ILE A 1 82 ? -19.068 -1.852 22.385 1.00 94.50 82 ILE A CA 1
ATOM 673 C C . ILE A 1 82 ? -18.316 -2.947 23.151 1.00 94.50 82 ILE A C 1
ATOM 675 O O . ILE A 1 82 ? -18.918 -3.678 23.943 1.00 94.50 82 ILE A O 1
ATOM 679 N N . ALA A 1 83 ? -17.002 -3.069 22.952 1.00 95.62 83 ALA A N 1
ATOM 680 C CA . ALA A 1 83 ? -16.180 -4.044 23.660 1.00 95.62 83 ALA A CA 1
ATOM 681 C C . ALA A 1 83 ? -16.157 -3.781 25.176 1.00 95.62 83 ALA A C 1
ATOM 683 O O . ALA A 1 83 ? -16.294 -4.720 25.967 1.00 95.62 83 ALA A O 1
ATOM 684 N N . GLN A 1 84 ? -16.054 -2.514 25.593 1.00 95.06 84 GLN A N 1
ATOM 685 C CA . GLN A 1 84 ? -16.101 -2.128 27.005 1.00 95.06 84 GLN A CA 1
ATOM 686 C C . GLN A 1 84 ? -17.465 -2.422 27.641 1.00 95.06 84 GLN A C 1
ATOM 688 O O . GLN A 1 84 ? -17.520 -2.964 28.748 1.00 95.06 84 GLN A O 1
ATOM 693 N N . LEU A 1 85 ? -18.567 -2.109 26.954 1.00 94.75 85 LEU A N 1
ATOM 694 C CA . LEU A 1 85 ? -19.921 -2.401 27.434 1.00 94.75 85 LEU A CA 1
ATOM 695 C C . LEU A 1 85 ? -20.153 -3.909 27.579 1.00 94.75 85 LEU A C 1
ATOM 697 O O . LEU A 1 85 ? -20.637 -4.357 28.620 1.00 94.75 85 LEU A O 1
ATOM 701 N N . ARG A 1 86 ? -19.722 -4.709 26.595 1.00 94.44 86 ARG A N 1
ATOM 702 C CA . ARG A 1 86 ? -19.781 -6.180 26.670 1.00 94.44 86 ARG A CA 1
ATOM 703 C C . ARG A 1 86 ? -18.982 -6.727 27.850 1.00 94.44 86 ARG A C 1
ATOM 705 O O . ARG A 1 86 ? -19.462 -7.614 28.552 1.00 94.44 86 ARG A O 1
ATOM 712 N N . GLN A 1 87 ? -17.793 -6.180 28.108 1.00 92.69 87 GLN A N 1
ATOM 713 C CA . GLN A 1 87 ? -16.980 -6.588 29.253 1.00 92.69 87 GLN A CA 1
ATOM 714 C C . GLN A 1 87 ? -17.659 -6.254 30.591 1.00 92.69 87 GLN A C 1
ATOM 716 O O . GLN A 1 87 ? -17.607 -7.061 31.520 1.00 92.69 87 GLN A O 1
ATOM 721 N N . LYS A 1 88 ? -18.294 -5.079 30.706 1.00 92.88 88 LYS A N 1
ATOM 722 C CA . LYS A 1 88 ? -19.049 -4.687 31.908 1.00 92.88 88 LYS A CA 1
ATOM 723 C C . LYS A 1 88 ? -20.251 -5.605 32.139 1.00 92.88 88 LYS A C 1
ATOM 725 O O . LYS A 1 88 ? -20.427 -6.083 33.258 1.00 92.88 88 LYS A O 1
ATOM 730 N N . LEU A 1 89 ? -21.012 -5.909 31.087 1.00 91.31 89 LEU A N 1
ATOM 731 C CA . LEU A 1 89 ? -22.169 -6.803 31.157 1.00 91.31 89 LEU A CA 1
ATOM 732 C C . LEU A 1 89 ? -21.772 -8.221 31.605 1.00 91.31 89 LEU A C 1
ATOM 734 O O . LEU A 1 89 ? -22.393 -8.780 32.506 1.00 91.31 89 LEU A O 1
ATOM 738 N N . ALA A 1 90 ? -20.683 -8.767 31.053 1.00 89.19 90 ALA A N 1
ATOM 739 C CA . ALA A 1 90 ? -20.173 -10.086 31.438 1.00 89.19 90 ALA A CA 1
ATOM 740 C C . ALA A 1 90 ? -19.747 -10.159 32.920 1.00 89.19 90 ALA A C 1
ATOM 742 O O . ALA A 1 90 ? -19.925 -11.187 33.570 1.00 89.19 90 ALA A O 1
ATOM 743 N N . LYS A 1 91 ? -19.212 -9.066 33.483 1.00 84.38 91 LYS A N 1
ATOM 744 C CA . LYS A 1 91 ? -18.850 -8.997 34.910 1.00 84.38 91 LYS A CA 1
ATOM 745 C C . LYS A 1 91 ? -20.072 -8.949 35.830 1.00 84.38 91 LYS A C 1
ATOM 747 O O . LYS A 1 91 ? -20.020 -9.533 36.906 1.00 84.38 91 LYS A O 1
ATOM 752 N N . GLN A 1 92 ? -21.149 -8.278 35.418 1.00 76.69 92 GLN A N 1
ATOM 753 C CA . GLN A 1 92 ? -22.395 -8.226 36.192 1.00 76.69 92 GLN A CA 1
ATOM 754 C C . GLN A 1 92 ? -23.099 -9.590 36.231 1.00 76.69 92 GLN A C 1
ATOM 756 O O . GLN A 1 92 ? -23.579 -9.988 37.288 1.00 76.69 92 GLN A O 1
ATOM 761 N N . GLN A 1 93 ? -23.081 -10.344 35.126 1.00 66.69 93 GLN A N 1
ATOM 762 C CA . GLN A 1 93 ? -23.645 -11.700 35.074 1.00 66.69 93 GLN A CA 1
ATOM 763 C C . GLN A 1 93 ? -22.896 -12.707 35.969 1.00 66.69 93 GLN A C 1
ATOM 765 O O . GLN A 1 93 ? -23.517 -13.613 36.510 1.00 66.69 93 GLN A O 1
ATOM 770 N N . LEU A 1 94 ? -21.587 -12.530 36.201 1.00 55.09 94 LEU A N 1
ATOM 771 C CA . LEU A 1 94 ? -20.820 -13.388 37.120 1.00 55.09 94 LEU A CA 1
ATOM 772 C C . LEU A 1 94 ? -21.126 -13.143 38.612 1.00 55.09 94 LEU A C 1
ATOM 774 O O . LEU A 1 94 ? -20.793 -13.984 39.444 1.00 55.09 94 LEU A O 1
ATOM 778 N N . GLN A 1 95 ? -21.715 -11.998 38.974 1.00 53.38 95 GLN A N 1
ATOM 779 C CA . GLN A 1 95 ? -21.997 -11.647 40.374 1.00 53.38 95 GLN A CA 1
ATOM 780 C C . GLN A 1 95 ? -23.389 -12.107 40.844 1.00 53.38 95 GLN A C 1
ATOM 782 O O . GLN A 1 95 ? -23.593 -12.275 42.048 1.00 53.38 95 GLN A O 1
ATOM 787 N N . SER A 1 96 ? -24.324 -12.381 39.925 1.00 47.47 96 SER A N 1
ATOM 788 C CA . SER A 1 96 ? -25.690 -12.832 40.243 1.00 47.47 96 SER A CA 1
ATOM 789 C C . SER A 1 96 ? -25.837 -14.335 40.535 1.00 47.47 96 SER A C 1
ATOM 791 O O . SER A 1 96 ? -26.853 -14.726 41.101 1.00 47.47 96 SER A O 1
ATOM 793 N N . ASP A 1 97 ? -24.829 -15.171 40.253 1.00 47.12 97 ASP A N 1
ATOM 794 C CA . ASP A 1 97 ? -24.869 -16.633 40.487 1.00 47.12 97 ASP A CA 1
ATOM 795 C C . ASP A 1 97 ? -24.415 -17.067 41.903 1.00 47.12 97 ASP A C 1
ATOM 797 O O . ASP A 1 97 ? -24.120 -18.238 42.157 1.00 47.12 97 ASP A O 1
ATOM 801 N N . SER A 1 98 ? -24.360 -16.142 42.869 1.00 37.59 98 SER A N 1
ATOM 802 C CA . SER A 1 98 ? -23.903 -16.435 44.240 1.00 37.59 98 SER A CA 1
ATOM 803 C C . SER A 1 98 ? -25.005 -16.806 45.250 1.00 37.59 98 SER A C 1
ATOM 805 O O . SER A 1 98 ? -24.691 -17.096 46.405 1.00 37.59 98 SER A O 1
ATOM 807 N N . PHE A 1 99 ? -26.273 -16.931 44.843 1.00 39.41 99 PHE A N 1
ATOM 808 C CA . PHE A 1 99 ? -27.339 -17.456 45.712 1.00 39.41 99 PHE A CA 1
ATOM 809 C C . PHE A 1 99 ? -27.558 -18.966 45.490 1.00 39.41 99 PHE A C 1
ATOM 811 O O . PHE A 1 99 ? -28.293 -19.381 44.600 1.00 39.41 99 PHE A O 1
ATOM 818 N N . LYS A 1 100 ? -26.927 -19.809 46.324 1.00 43.53 100 LYS A N 1
ATOM 819 C CA . LYS A 1 100 ? -27.241 -21.253 46.446 1.00 43.53 100 LYS A CA 1
ATOM 820 C C . LYS A 1 100 ? -28.345 -21.494 47.487 1.00 43.53 100 LYS A C 1
ATOM 822 O O . LYS A 1 100 ? -28.389 -20.786 48.490 1.00 43.53 100 LYS A O 1
ATOM 827 N N . PRO A 1 101 ? -29.085 -22.613 47.375 1.00 32.47 101 PRO A N 1
ATOM 828 C CA . PRO A 1 101 ? -28.974 -23.601 48.453 1.00 32.47 101 PRO A CA 1
ATOM 829 C C . PRO A 1 101 ? -28.789 -25.055 47.976 1.00 32.47 101 PRO A C 1
ATOM 831 O O . PRO A 1 101 ? -29.211 -25.463 46.900 1.00 32.47 101 PRO A O 1
ATOM 834 N N . LYS A 1 102 ? -28.110 -25.829 48.833 1.00 33.50 102 LYS A N 1
ATOM 835 C CA . LYS A 1 102 ? -27.832 -27.272 48.741 1.00 33.50 102 LYS A CA 1
ATOM 836 C C . LYS A 1 102 ? -29.100 -28.116 48.926 1.00 33.50 102 LYS A C 1
ATOM 838 O O . LYS A 1 102 ? -29.751 -27.925 49.943 1.00 33.50 102 LYS A O 1
ATOM 843 N N . GLN A 1 103 ? -29.297 -29.142 48.094 1.00 33.22 103 GLN A N 1
ATOM 844 C CA . GLN A 1 103 ? -29.869 -30.469 48.417 1.00 33.22 103 GLN A CA 1
ATOM 845 C C . GLN A 1 103 ? -29.433 -31.450 47.303 1.00 33.22 103 GLN A C 1
ATOM 847 O O . GLN A 1 103 ? -29.193 -31.007 46.188 1.00 33.22 103 GLN A O 1
ATOM 852 N N . GLN A 1 104 ? -29.349 -32.771 47.428 1.00 29.81 104 GLN A N 1
ATOM 853 C CA . GLN A 1 104 ? -28.996 -33.721 48.481 1.00 29.81 104 GLN A CA 1
ATOM 854 C C . GLN A 1 104 ? -28.785 -35.044 47.708 1.00 29.81 104 GLN A C 1
ATOM 856 O O . GLN A 1 104 ? -29.441 -35.302 46.702 1.00 29.81 104 GLN A O 1
ATOM 861 N N . SER A 1 105 ? -27.802 -35.835 48.116 1.00 30.12 105 SER A N 1
ATOM 862 C CA . SER A 1 105 ? -27.387 -37.106 47.514 1.00 30.12 105 SER A CA 1
ATOM 863 C C . SER A 1 105 ? -28.508 -38.145 47.406 1.00 30.12 105 SER A C 1
ATOM 865 O O . SER A 1 105 ? -29.082 -38.487 48.436 1.00 30.12 105 SER A O 1
ATOM 867 N N . ILE A 1 106 ? -28.696 -38.758 46.228 1.00 26.89 106 ILE A N 1
ATOM 868 C CA . ILE A 1 106 ? -29.219 -40.130 46.115 1.00 26.89 106 ILE A CA 1
ATOM 869 C C . ILE A 1 106 ? -28.413 -40.907 45.064 1.00 26.89 106 ILE A C 1
ATOM 871 O O . ILE A 1 106 ? -28.289 -40.526 43.903 1.00 26.89 106 ILE A O 1
ATOM 875 N N . SER A 1 107 ? -27.830 -41.993 45.560 1.00 29.30 107 SER A N 1
ATOM 876 C CA . SER A 1 107 ? -27.158 -43.086 44.867 1.00 29.30 107 SER A CA 1
ATOM 877 C C . SER A 1 107 ? -28.171 -43.988 44.162 1.00 29.30 107 SER A C 1
ATOM 879 O O . SER A 1 107 ? -29.163 -44.333 44.789 1.00 29.30 107 SER A O 1
ATOM 881 N N . THR A 1 108 ? -27.860 -44.440 42.940 1.00 26.11 108 THR A N 1
ATOM 882 C CA . THR A 1 108 ? -28.050 -45.839 42.493 1.00 26.11 108 THR A CA 1
ATOM 883 C C . THR A 1 108 ? -27.422 -46.056 41.110 1.00 26.11 108 THR A C 1
ATOM 885 O O . THR A 1 108 ? -27.834 -45.443 40.129 1.00 26.11 108 THR A O 1
ATOM 888 N N . LYS A 1 109 ? -26.435 -46.961 41.029 1.00 30.27 109 LYS A N 1
ATOM 889 C CA . LYS A 1 109 ? -26.057 -47.691 39.799 1.00 30.27 109 LYS A CA 1
ATOM 890 C C . LYS A 1 109 ? -26.977 -48.919 39.643 1.00 30.27 109 LYS A C 1
ATOM 892 O O . LYS A 1 109 ? -27.452 -49.425 40.659 1.00 30.27 109 LYS A O 1
ATOM 897 N N . PRO A 1 110 ? -27.158 -49.448 38.418 1.00 30.33 110 PRO A N 1
ATOM 898 C CA . PRO A 1 110 ? -26.458 -50.691 38.035 1.00 30.33 110 PRO A CA 1
ATOM 899 C C . PRO A 1 110 ? -25.857 -50.588 36.612 1.00 30.33 110 PRO A C 1
ATOM 901 O O . PRO A 1 110 ? -26.416 -49.949 35.734 1.00 30.33 110 PRO A O 1
ATOM 904 N N . LYS A 1 111 ? -24.582 -50.933 36.393 1.00 26.06 111 LYS A N 1
ATOM 905 C CA . LYS A 1 111 ? -24.000 -52.252 36.047 1.00 26.06 111 LYS A CA 1
ATOM 906 C C . LYS A 1 111 ? -24.411 -52.816 34.662 1.00 26.06 111 LYS A C 1
ATOM 908 O O . LYS A 1 111 ? -25.375 -53.554 34.570 1.00 26.06 111 LYS A O 1
ATOM 913 N N . VAL A 1 112 ? -23.557 -52.501 33.670 1.00 23.95 112 VAL A N 1
ATOM 914 C CA . VAL A 1 112 ? -22.966 -53.333 32.584 1.00 23.95 112 VAL A CA 1
ATOM 915 C C . VAL A 1 112 ? -23.908 -54.128 31.663 1.00 23.95 112 VAL A C 1
ATOM 917 O O . VAL A 1 112 ? -24.584 -55.027 32.142 1.00 23.95 112 VAL A O 1
ATOM 920 N N . THR A 1 113 ? -23.813 -53.916 30.335 1.00 24.12 113 THR A N 1
ATOM 921 C CA . THR A 1 113 ? -23.356 -54.921 29.330 1.00 24.12 113 THR A CA 1
ATOM 922 C C . THR A 1 113 ? -23.207 -54.306 27.916 1.00 24.12 113 THR A C 1
ATOM 924 O O . THR A 1 113 ? -24.094 -53.605 27.444 1.00 24.12 113 THR A O 1
ATOM 927 N N . SER A 1 114 ? -22.066 -54.625 27.280 1.00 26.47 114 SER A N 1
ATOM 928 C CA . SER A 1 114 ? -21.679 -54.591 25.847 1.00 26.47 114 SER A CA 1
ATOM 929 C C . SER A 1 114 ? -21.532 -53.264 25.070 1.00 26.47 114 SER A C 1
ATOM 931 O O . SER A 1 114 ? -22.509 -52.648 24.662 1.00 26.47 114 SER A O 1
ATOM 933 N N . GLU A 1 115 ? -20.282 -52.937 24.726 1.00 27.77 115 GLU A N 1
ATOM 934 C CA . GLU A 1 115 ? -19.861 -52.155 23.542 1.00 27.77 115 GLU A CA 1
ATOM 935 C C . GLU A 1 115 ? -19.464 -53.110 22.381 1.00 27.77 115 GLU A C 1
ATOM 937 O O . GLU A 1 115 ? -19.277 -54.299 22.657 1.00 27.77 115 GLU A O 1
ATOM 942 N N . PRO A 1 116 ? -19.167 -52.658 21.133 1.00 34.50 116 PRO A N 1
ATOM 943 C CA . PRO A 1 116 ? -19.559 -51.430 20.416 1.00 34.50 116 PRO A CA 1
ATOM 944 C C . PRO A 1 116 ? -20.038 -51.702 18.958 1.00 34.50 116 PRO A C 1
ATOM 946 O O . PRO A 1 116 ? -19.672 -52.693 18.328 1.00 34.50 116 PRO A O 1
ATOM 949 N N . LYS A 1 117 ? -20.754 -50.756 18.331 1.00 26.39 117 LYS A N 1
ATOM 950 C CA . LYS A 1 117 ? -20.670 -50.557 16.866 1.00 26.39 117 LYS A CA 1
ATOM 951 C C . LYS A 1 117 ? -20.955 -49.096 16.515 1.00 26.39 117 LYS A C 1
ATOM 953 O O . LYS A 1 117 ? -22.096 -48.658 16.443 1.00 26.39 117 LYS A O 1
ATOM 958 N N . ILE A 1 118 ? -19.874 -48.339 16.354 1.00 27.70 118 ILE A N 1
ATOM 959 C CA . ILE A 1 118 ? -19.870 -46.927 15.975 1.00 27.70 118 ILE A CA 1
ATOM 960 C C . ILE A 1 118 ? -20.055 -46.852 14.454 1.00 27.70 118 ILE A C 1
ATOM 962 O O . ILE A 1 118 ? -19.187 -47.300 13.708 1.00 27.70 118 ILE A O 1
ATOM 966 N N . ILE A 1 119 ? -21.165 -46.278 13.988 1.00 30.25 119 ILE A N 1
ATOM 967 C CA . ILE A 1 119 ? -21.301 -45.798 12.607 1.00 30.25 119 ILE A CA 1
ATOM 968 C C . ILE A 1 119 ? -20.991 -44.302 12.651 1.00 30.25 119 ILE A C 1
ATOM 970 O O . ILE A 1 119 ? -21.806 -43.497 13.095 1.00 30.25 119 ILE A O 1
ATOM 974 N N . ILE A 1 120 ? -19.770 -43.946 12.256 1.00 29.31 120 ILE A N 1
ATOM 975 C CA . ILE A 1 120 ? -19.333 -42.556 12.119 1.00 29.31 120 ILE A CA 1
ATOM 976 C C . ILE A 1 120 ? -19.958 -42.007 10.834 1.00 29.31 120 ILE A C 1
ATOM 978 O O . ILE A 1 120 ? -19.549 -42.375 9.736 1.00 29.31 120 ILE A O 1
ATOM 982 N N . GLN A 1 121 ? -20.938 -41.116 10.967 1.00 27.73 121 GLN A N 1
ATOM 983 C CA . GLN A 1 121 ? -21.337 -40.218 9.887 1.00 27.73 121 GLN A CA 1
ATOM 984 C C . GLN A 1 121 ? -20.408 -38.998 9.941 1.00 27.73 121 GLN A C 1
ATOM 986 O O . GLN A 1 121 ? -20.266 -38.366 10.986 1.00 27.73 121 GLN A O 1
ATOM 991 N N . ALA A 1 122 ? -19.711 -38.721 8.838 1.00 26.38 122 ALA A N 1
ATOM 992 C CA . ALA A 1 122 ? -18.682 -37.689 8.759 1.00 26.38 122 ALA A CA 1
ATOM 993 C C . ALA A 1 122 ? -19.253 -36.282 9.042 1.00 26.38 122 ALA A C 1
ATOM 995 O O . ALA A 1 122 ? -20.157 -35.849 8.323 1.00 26.38 122 ALA A O 1
ATOM 996 N N . PRO A 1 123 ? -18.724 -35.529 10.027 1.00 30.73 123 PRO A N 1
ATOM 997 C CA . PRO A 1 123 ? -19.023 -34.114 10.149 1.00 30.73 123 PRO A CA 1
ATOM 998 C C . PRO A 1 123 ? -18.132 -33.315 9.191 1.00 30.73 123 PRO A C 1
ATOM 1000 O O . PRO A 1 123 ? -16.907 -33.447 9.178 1.00 30.73 123 PRO A O 1
ATOM 1003 N N . VAL A 1 124 ? -18.787 -32.482 8.386 1.00 31.12 124 VAL A N 1
ATOM 1004 C CA . VAL A 1 124 ? -18.202 -31.480 7.492 1.00 31.12 124 VAL A CA 1
ATOM 1005 C C . VAL A 1 124 ? -17.146 -30.669 8.246 1.00 31.12 124 VAL A C 1
ATOM 1007 O O . VAL A 1 124 ? -17.449 -30.007 9.238 1.00 31.12 124 VAL A O 1
ATOM 1010 N N . THR A 1 125 ? -15.901 -30.706 7.775 1.00 35.50 125 THR A N 1
ATOM 1011 C CA . THR A 1 125 ? -14.815 -29.874 8.294 1.00 35.50 125 THR A CA 1
ATOM 1012 C C . THR A 1 125 ? -15.082 -28.414 7.939 1.00 35.50 125 THR A C 1
ATOM 1014 O O . THR A 1 125 ? -14.737 -27.933 6.862 1.00 35.50 125 THR A O 1
ATOM 1017 N N . GLN A 1 126 ? -15.691 -27.677 8.868 1.00 32.31 126 GLN A N 1
ATOM 1018 C CA . GLN A 1 126 ? -15.535 -26.229 8.902 1.00 32.31 126 GLN A CA 1
ATOM 1019 C C . GLN A 1 126 ? -14.046 -25.942 9.105 1.00 32.31 126 GLN A C 1
ATOM 1021 O O . GLN A 1 126 ? -13.438 -26.427 10.060 1.00 32.31 126 GLN A O 1
ATOM 1026 N N . ALA A 1 127 ? -13.452 -25.217 8.157 1.00 31.77 127 ALA A N 1
ATOM 1027 C CA . ALA A 1 127 ? -12.051 -24.836 8.177 1.00 31.77 127 ALA A CA 1
ATOM 1028 C C . ALA A 1 127 ? -11.710 -24.162 9.515 1.00 31.77 127 ALA A C 1
ATOM 1030 O O . ALA A 1 127 ? -12.133 -23.044 9.804 1.00 31.77 127 ALA A O 1
ATOM 1031 N N . THR A 1 128 ? -10.948 -24.866 10.344 1.00 33.84 128 THR A N 1
ATOM 1032 C CA . THR A 1 128 ? -10.406 -24.360 11.596 1.00 33.84 128 THR A CA 1
ATOM 1033 C C . THR A 1 128 ? -9.379 -23.276 11.286 1.00 33.84 128 THR A C 1
ATOM 1035 O O . THR A 1 128 ? -8.256 -23.529 10.844 1.00 33.84 128 THR A O 1
ATOM 1038 N N . VAL A 1 129 ? -9.801 -22.033 11.514 1.00 40.22 129 VAL A N 1
ATOM 1039 C CA . VAL A 1 129 ? -8.962 -20.835 11.550 1.00 40.22 129 VAL A CA 1
ATOM 1040 C C . VAL A 1 129 ? -7.805 -21.090 12.513 1.00 40.22 129 VAL A C 1
ATOM 1042 O O . VAL A 1 129 ? -7.980 -21.152 13.727 1.00 40.22 129 VAL A O 1
ATOM 1045 N N . THR A 1 130 ? -6.610 -21.276 11.962 1.00 35.81 130 THR A N 1
ATOM 1046 C CA . THR A 1 130 ? -5.401 -21.517 12.748 1.00 35.81 130 THR A CA 1
ATOM 1047 C C . THR A 1 130 ? -4.670 -20.188 12.924 1.00 35.81 130 THR A C 1
ATOM 1049 O O . THR A 1 130 ? -3.744 -19.863 12.187 1.00 35.81 130 THR A O 1
ATOM 1052 N N . GLN A 1 131 ? -5.113 -19.390 13.898 1.00 38.75 131 GLN A N 1
ATOM 1053 C CA . GLN A 1 131 ? -4.350 -18.248 14.403 1.00 38.75 131 GLN A CA 1
ATOM 1054 C C . GLN A 1 131 ? -3.200 -18.806 15.262 1.00 38.75 131 GLN A C 1
ATOM 1056 O O . GLN A 1 131 ? -3.419 -19.297 16.370 1.00 38.75 131 GLN A O 1
ATOM 1061 N N . VAL A 1 132 ? -1.971 -18.817 14.739 1.00 40.12 132 VAL A N 1
ATOM 1062 C CA . VAL A 1 132 ? -0.826 -19.433 15.432 1.00 40.12 132 VAL A CA 1
ATOM 1063 C C . VAL A 1 132 ? -0.191 -18.465 16.437 1.00 40.12 132 VAL A C 1
ATOM 1065 O O . VAL A 1 132 ? 0.293 -17.398 16.082 1.00 40.12 132 VAL A O 1
ATOM 1068 N N . ARG A 1 133 ? -0.195 -18.914 17.701 1.00 37.12 133 ARG A N 1
ATOM 1069 C CA . ARG A 1 133 ? 0.733 -18.666 18.826 1.00 37.12 133 ARG A CA 1
ATOM 1070 C C . ARG A 1 133 ? 1.277 -17.237 19.017 1.00 37.12 133 ARG A C 1
ATOM 1072 O O . ARG A 1 133 ? 2.302 -16.840 18.481 1.00 37.12 133 ARG A O 1
ATOM 1079 N N . LYS A 1 134 ? 0.657 -16.525 19.962 1.00 38.78 134 LYS A N 1
ATOM 1080 C CA . LYS A 1 134 ? 1.240 -15.391 20.693 1.00 38.78 134 LYS A CA 1
ATOM 1081 C C . LYS A 1 134 ? 2.469 -15.879 21.477 1.00 38.78 134 LYS A C 1
ATOM 1083 O O . LYS A 1 134 ? 2.300 -16.566 22.481 1.00 38.78 134 LYS A O 1
ATOM 1088 N N . VAL A 1 135 ? 3.677 -15.524 21.047 1.00 46.25 135 VAL A N 1
ATOM 1089 C CA . VAL A 1 135 ? 4.888 -15.711 21.857 1.00 46.25 135 VAL A CA 1
ATOM 1090 C C . VAL A 1 135 ? 5.178 -14.380 22.547 1.00 46.25 135 VAL A C 1
ATOM 1092 O O . VAL A 1 135 ? 5.427 -13.374 21.890 1.00 46.25 135 VAL A O 1
ATOM 1095 N N . LEU A 1 136 ? 5.036 -14.355 23.872 1.00 46.06 136 LEU A N 1
ATOM 1096 C CA . LEU A 1 136 ? 5.514 -13.260 24.711 1.00 46.06 136 LEU A CA 1
ATOM 1097 C C . LEU A 1 136 ? 6.839 -13.725 25.302 1.00 46.06 136 LEU A C 1
ATOM 1099 O O . LEU A 1 136 ? 6.837 -14.617 26.147 1.00 46.06 136 LEU A O 1
ATOM 1103 N N . THR A 1 137 ? 7.949 -13.154 24.853 1.00 52.41 137 THR A N 1
ATOM 1104 C CA . THR A 1 137 ? 9.239 -13.337 25.521 1.00 52.41 137 THR A CA 1
ATOM 1105 C C . THR A 1 137 ? 9.561 -12.066 26.301 1.00 52.41 137 THR A C 1
ATOM 1107 O O . THR A 1 137 ? 9.588 -10.989 25.698 1.00 52.41 137 THR A O 1
ATOM 1110 N N . PRO A 1 138 ? 9.784 -12.147 27.624 1.00 47.53 138 PRO A N 1
ATOM 1111 C CA . PRO A 1 138 ? 10.487 -11.095 28.343 1.00 47.53 138 PRO A CA 1
ATOM 1112 C C . PRO A 1 138 ? 11.868 -10.953 27.704 1.00 47.53 138 PRO A C 1
ATOM 1114 O O . PRO A 1 138 ? 12.594 -11.939 27.592 1.00 47.53 138 PRO A O 1
ATOM 1117 N N . VAL A 1 139 ? 12.195 -9.761 27.212 1.00 52.97 139 VAL A N 1
ATOM 1118 C CA . VAL A 1 139 ? 13.520 -9.486 26.657 1.00 52.97 139 VAL A CA 1
ATOM 1119 C C . VAL A 1 139 ? 14.284 -8.679 27.698 1.00 52.97 139 VAL A C 1
ATOM 1121 O O . VAL A 1 139 ? 14.077 -7.476 27.854 1.00 52.97 139 VAL A O 1
ATOM 1124 N N . GLU A 1 140 ? 15.132 -9.366 28.458 1.00 50.31 140 GLU A N 1
ATOM 1125 C CA . GLU A 1 140 ? 16.171 -8.737 29.270 1.00 50.31 140 GLU A CA 1
ATOM 1126 C C . GLU A 1 140 ? 17.315 -8.389 28.312 1.00 50.31 140 GLU A C 1
ATOM 1128 O O . GLU A 1 140 ? 18.004 -9.282 27.838 1.00 50.31 140 GLU A O 1
ATOM 1133 N N . SER A 1 141 ? 17.426 -7.109 27.931 1.00 57.81 141 SER A N 1
ATOM 1134 C CA . SER A 1 141 ? 18.453 -6.563 27.022 1.00 57.81 141 SER A CA 1
ATOM 1135 C C . SER A 1 141 ? 18.797 -7.468 25.833 1.00 57.81 141 SER A C 1
ATOM 1137 O O . SER A 1 141 ? 19.831 -8.130 25.811 1.00 57.81 141 SER A O 1
ATOM 1139 N N . GLY A 1 142 ? 17.937 -7.491 24.817 1.00 64.38 142 GLY A N 1
ATOM 1140 C CA . GLY A 1 142 ? 18.101 -8.394 23.681 1.00 64.38 142 GLY A CA 1
ATOM 1141 C C . GLY A 1 142 ? 17.640 -7.791 22.365 1.00 64.38 142 GLY A C 1
ATOM 1142 O O . GLY A 1 142 ? 16.742 -6.959 22.316 1.00 64.38 142 GLY A O 1
ATOM 1143 N N . GLN A 1 143 ? 18.294 -8.213 21.292 1.00 67.06 143 GLN A N 1
ATOM 1144 C CA . GLN A 1 143 ? 17.940 -7.920 19.908 1.00 67.06 143 GLN A CA 1
ATOM 1145 C C . GLN A 1 143 ? 16.878 -8.921 19.429 1.00 67.06 143 GLN A C 1
ATOM 1147 O O . GLN A 1 143 ? 16.903 -10.088 19.821 1.00 67.06 143 GLN A O 1
ATOM 1152 N N . VAL A 1 144 ? 15.966 -8.497 18.553 1.00 74.50 144 VAL A N 1
ATOM 1153 C CA . VAL A 1 144 ? 15.034 -9.400 17.854 1.00 74.50 144 VAL A CA 1
ATOM 1154 C C . VAL A 1 144 ? 15.306 -9.324 16.365 1.00 74.50 144 VAL A C 1
ATOM 1156 O O . VAL A 1 144 ? 15.459 -8.237 15.822 1.00 74.50 144 VAL A O 1
ATOM 1159 N N . GLY A 1 145 ? 15.360 -10.464 15.687 1.00 76.94 145 GLY A N 1
ATOM 1160 C CA . GLY A 1 145 ? 15.699 -10.492 14.273 1.00 76.94 145 GLY A CA 1
ATOM 1161 C C . GLY A 1 145 ? 15.099 -11.662 13.517 1.00 76.94 145 GLY A C 1
ATOM 1162 O O . GLY A 1 145 ? 14.546 -12.595 14.101 1.00 76.94 145 GLY A O 1
ATOM 1163 N N . ILE A 1 146 ? 15.220 -11.583 12.199 1.00 77.44 146 ILE A N 1
ATOM 1164 C CA . ILE A 1 146 ? 14.906 -12.656 11.263 1.00 77.44 146 ILE A CA 1
ATOM 1165 C C . ILE A 1 146 ? 16.230 -13.098 10.656 1.00 77.44 146 ILE A C 1
ATOM 1167 O O . ILE A 1 146 ? 17.025 -12.264 10.228 1.00 77.44 146 ILE A O 1
ATOM 1171 N N . ALA A 1 147 ? 16.461 -14.403 10.629 1.00 77.94 147 ALA A N 1
ATOM 1172 C CA . ALA A 1 147 ? 17.599 -14.996 9.952 1.00 77.94 147 ALA A CA 1
ATOM 1173 C C . ALA A 1 147 ? 17.109 -15.840 8.778 1.00 77.94 147 ALA A C 1
ATOM 1175 O O . ALA A 1 147 ? 16.010 -16.400 8.826 1.00 77.94 147 ALA A O 1
ATOM 1176 N N . ASP A 1 148 ? 17.941 -15.933 7.748 1.00 79.44 148 ASP A N 1
ATOM 1177 C CA . ASP A 1 148 ? 17.745 -16.871 6.653 1.00 79.44 148 ASP A CA 1
ATOM 1178 C C . ASP A 1 148 ? 17.649 -18.316 7.170 1.00 79.44 148 ASP A C 1
ATOM 1180 O O . ASP A 1 148 ? 18.233 -18.684 8.196 1.00 79.44 148 ASP A O 1
ATOM 1184 N N . GLU A 1 149 ? 16.931 -19.164 6.436 1.00 78.81 149 GLU A N 1
ATOM 1185 C CA . GLU A 1 149 ? 16.706 -20.557 6.825 1.00 78.81 149 GLU A CA 1
ATOM 1186 C C . GLU A 1 149 ? 17.986 -21.400 6.878 1.00 78.81 149 GLU A C 1
ATOM 1188 O O . GLU A 1 149 ? 17.982 -22.458 7.511 1.00 78.81 149 GLU A O 1
ATOM 1193 N N . SER A 1 150 ? 19.077 -20.960 6.243 1.00 80.19 150 SER A N 1
ATOM 1194 C CA . SER A 1 150 ? 20.382 -21.626 6.324 1.00 80.19 150 SER A CA 1
ATOM 1195 C C . SER A 1 150 ? 21.122 -21.346 7.637 1.00 80.19 150 SER A C 1
ATOM 1197 O O . SER A 1 150 ? 22.069 -22.060 7.974 1.00 80.19 150 SER A O 1
ATOM 1199 N N . VAL A 1 151 ? 20.686 -20.349 8.412 1.00 80.19 151 VAL A N 1
ATOM 1200 C CA . VAL A 1 151 ? 21.337 -19.946 9.659 1.00 80.19 151 VAL A CA 1
ATOM 1201 C C . VAL A 1 151 ? 20.816 -20.791 10.829 1.00 80.19 151 VAL A C 1
ATOM 1203 O O . VAL A 1 151 ? 19.625 -21.100 10.949 1.00 80.19 151 VAL A O 1
ATOM 1206 N N . ARG A 1 152 ? 21.727 -21.223 11.704 1.00 80.69 152 ARG A N 1
ATOM 1207 C CA . ARG A 1 152 ? 21.428 -21.998 12.915 1.00 80.69 152 ARG A CA 1
ATOM 1208 C C . ARG A 1 152 ? 22.132 -21.341 14.093 1.00 80.69 152 ARG A C 1
ATOM 1210 O O . ARG A 1 152 ? 23.320 -21.045 13.988 1.00 80.69 152 ARG A O 1
ATOM 1217 N N . TYR A 1 153 ? 21.398 -21.165 15.186 1.00 75.81 153 TYR A N 1
ATOM 1218 C CA . TYR A 1 153 ? 21.918 -20.617 16.433 1.00 75.81 153 TYR A CA 1
ATOM 1219 C C . TYR A 1 153 ? 21.933 -21.680 17.524 1.00 75.81 153 TYR A C 1
ATOM 1221 O O . TYR A 1 153 ? 20.963 -22.427 17.694 1.00 75.81 153 TYR A O 1
ATOM 1229 N N . GLY A 1 154 ? 23.033 -21.727 18.265 1.00 74.88 154 GLY A N 1
ATOM 1230 C CA . GLY A 1 154 ? 23.097 -22.361 19.574 1.00 74.88 154 GLY A CA 1
ATOM 1231 C C . GLY A 1 154 ? 22.310 -21.571 20.624 1.00 74.88 154 GLY A C 1
ATOM 1232 O O . GLY A 1 154 ? 21.918 -20.423 20.412 1.00 74.88 154 GLY A O 1
ATOM 1233 N N . ARG A 1 155 ? 22.069 -22.190 21.784 1.00 76.50 155 ARG A N 1
ATOM 1234 C CA . ARG A 1 155 ? 21.542 -21.460 22.944 1.00 76.50 155 ARG A CA 1
ATOM 1235 C C . ARG A 1 155 ? 22.554 -20.381 23.341 1.00 76.50 155 ARG A C 1
ATOM 1237 O O . ARG A 1 155 ? 23.746 -20.666 23.363 1.00 76.50 155 ARG A O 1
ATOM 1244 N N . ASP A 1 156 ? 22.062 -19.177 23.620 1.00 72.62 156 ASP A N 1
ATOM 1245 C CA . ASP A 1 156 ? 22.860 -18.006 24.009 1.00 72.62 156 ASP A CA 1
ATOM 1246 C C . ASP A 1 156 ? 23.873 -17.528 22.942 1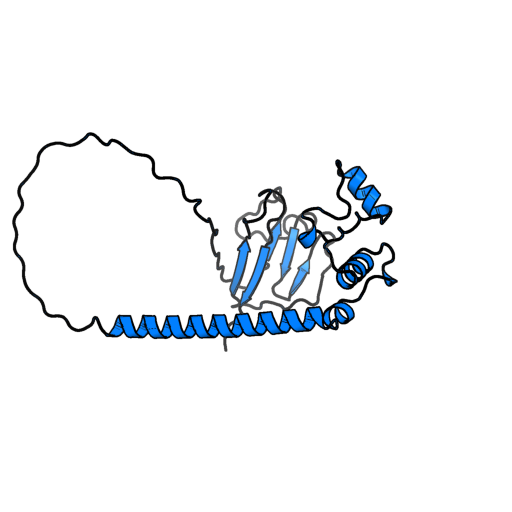.00 72.62 156 ASP A C 1
ATOM 1248 O O . ASP A 1 156 ? 24.719 -16.680 23.224 1.00 72.62 156 ASP A O 1
ATOM 1252 N N . GLU A 1 157 ? 23.779 -18.018 21.695 1.00 76.69 157 GLU A N 1
ATOM 1253 C CA . GLU A 1 157 ? 24.547 -17.451 20.582 1.00 76.69 157 GLU A CA 1
ATOM 1254 C C . GLU A 1 157 ? 23.979 -16.087 20.180 1.00 76.69 157 GLU A C 1
ATOM 1256 O O . GLU A 1 157 ? 22.777 -15.920 19.955 1.00 76.69 157 GLU A O 1
ATOM 1261 N N . VAL A 1 158 ? 24.871 -15.105 20.047 1.00 71.31 158 VAL A N 1
ATOM 1262 C CA . VAL A 1 158 ? 24.504 -13.761 19.600 1.00 71.31 158 VAL A CA 1
ATOM 1263 C C . VAL A 1 158 ? 24.096 -13.761 18.119 1.00 71.31 158 VAL A C 1
ATOM 1265 O O . VAL A 1 158 ? 24.699 -14.484 17.321 1.00 71.31 158 VAL A O 1
ATOM 1268 N N . PRO A 1 159 ? 23.126 -12.925 17.704 1.00 70.31 159 PRO A N 1
ATOM 1269 C CA . PRO A 1 159 ? 22.606 -12.944 16.334 1.00 70.31 159 PRO A CA 1
ATOM 1270 C C . PRO A 1 159 ? 23.666 -12.717 15.246 1.00 70.31 159 PRO A C 1
ATOM 1272 O O . PRO A 1 159 ? 23.632 -13.360 14.205 1.00 70.31 159 PRO A O 1
ATOM 1275 N N . TRP A 1 160 ? 24.667 -11.867 15.486 1.00 71.75 160 TRP A N 1
ATOM 1276 C CA . TRP A 1 160 ? 25.730 -11.589 14.509 1.00 71.75 160 TRP A CA 1
ATOM 1277 C C . TRP A 1 160 ? 26.860 -12.628 14.492 1.00 71.75 160 TRP A C 1
ATOM 1279 O O . TRP A 1 160 ? 27.799 -12.482 13.709 1.00 71.75 160 TRP A O 1
ATOM 1289 N N . ALA A 1 161 ? 26.793 -13.694 15.302 1.00 76.56 161 ALA A N 1
ATOM 1290 C CA . ALA A 1 161 ? 27.809 -14.756 15.314 1.00 76.56 161 ALA A CA 1
ATOM 1291 C C . ALA A 1 161 ? 27.982 -15.436 13.941 1.00 76.56 161 ALA A C 1
ATOM 1293 O O . ALA A 1 161 ? 28.994 -16.088 13.689 1.00 76.56 161 ALA A O 1
ATOM 1294 N N . ARG A 1 162 ? 26.990 -15.290 13.053 1.00 75.81 162 ARG A N 1
ATOM 1295 C CA . ARG A 1 162 ? 26.963 -15.860 11.701 1.00 75.81 162 ARG A CA 1
ATOM 1296 C C . ARG A 1 162 ? 27.120 -14.821 10.586 1.00 75.81 162 ARG A C 1
ATOM 1298 O O . ARG A 1 162 ? 27.024 -15.202 9.428 1.00 75.81 162 ARG A O 1
ATOM 1305 N N . GLY A 1 163 ? 27.402 -13.561 10.930 1.00 75.19 163 GLY A N 1
ATOM 1306 C CA . GLY A 1 163 ? 27.491 -12.450 9.980 1.00 75.19 163 GLY A CA 1
ATOM 1307 C C . GLY A 1 163 ? 26.156 -11.738 9.735 1.00 75.19 163 GLY A C 1
ATOM 1308 O O . GLY A 1 163 ? 25.091 -12.232 10.098 1.00 75.19 163 GLY A O 1
ATOM 1309 N N . TRP A 1 164 ? 26.230 -10.543 9.139 1.00 75.00 164 TRP A N 1
ATOM 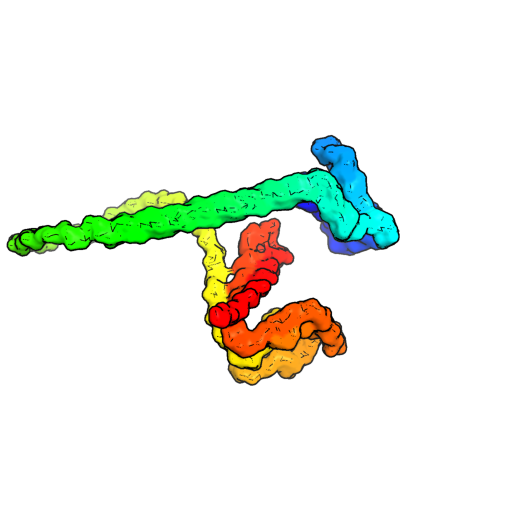1310 C CA . TRP A 1 164 ? 25.074 -9.690 8.809 1.00 75.00 164 TRP A CA 1
ATOM 1311 C C . TRP A 1 164 ? 24.490 -9.947 7.411 1.00 75.00 164 TRP A C 1
ATOM 1313 O O . TRP A 1 164 ? 23.487 -9.349 7.033 1.00 75.00 164 TRP A O 1
ATOM 1323 N N . ASP A 1 165 ? 25.109 -10.831 6.630 1.00 79.50 165 ASP A N 1
ATOM 1324 C CA . ASP A 1 165 ? 24.744 -11.152 5.246 1.00 79.50 165 ASP A CA 1
ATOM 1325 C C . ASP A 1 165 ? 23.403 -11.891 5.125 1.00 79.50 165 ASP A C 1
ATOM 1327 O O . ASP A 1 165 ? 22.773 -11.871 4.069 1.00 79.50 165 ASP A O 1
ATOM 1331 N N . LYS A 1 166 ? 22.960 -12.534 6.208 1.00 78.69 166 LYS A N 1
ATOM 1332 C CA . LYS A 1 166 ? 21.777 -13.408 6.229 1.00 78.69 166 LYS A CA 1
ATOM 1333 C C . LYS A 1 166 ? 20.796 -13.093 7.349 1.00 78.69 166 LYS A C 1
ATOM 1335 O O . LYS A 1 166 ? 19.926 -13.911 7.651 1.00 78.69 166 LYS A O 1
ATOM 1340 N N . ILE A 1 167 ? 20.949 -11.946 8.004 1.00 75.56 167 ILE A N 1
ATOM 1341 C CA . ILE A 1 167 ? 20.139 -11.578 9.163 1.00 75.56 167 ILE A CA 1
ATOM 1342 C C . ILE A 1 167 ? 19.666 -10.132 9.052 1.00 75.56 167 ILE A C 1
ATOM 1344 O O . ILE A 1 167 ? 20.383 -9.250 8.586 1.00 75.56 167 ILE A O 1
ATOM 1348 N N . VAL A 1 168 ? 18.450 -9.893 9.526 1.00 78.75 168 VAL A N 1
ATOM 1349 C CA . VAL A 1 168 ? 17.938 -8.563 9.853 1.00 78.75 168 VAL A CA 1
ATOM 1350 C C . VAL A 1 168 ? 17.735 -8.545 11.354 1.00 78.75 168 VAL A C 1
ATOM 1352 O O . VAL A 1 168 ? 17.031 -9.408 11.882 1.00 78.75 168 VAL A O 1
ATOM 1355 N N . GLY A 1 169 ? 18.314 -7.573 12.045 1.00 77.19 169 GLY A N 1
ATOM 1356 C CA . GLY A 1 169 ? 18.207 -7.474 13.492 1.00 77.19 169 GLY A CA 1
ATOM 1357 C C . GLY A 1 169 ? 17.774 -6.088 13.940 1.00 77.19 169 GLY A C 1
ATOM 1358 O O . GLY A 1 169 ? 18.299 -5.090 13.468 1.00 77.19 169 GLY A O 1
ATOM 1359 N N . TYR A 1 170 ? 16.844 -6.045 14.884 1.00 75.81 170 TYR A N 1
ATOM 1360 C CA . TYR A 1 170 ? 16.317 -4.845 15.515 1.00 75.81 170 TYR A CA 1
ATOM 1361 C C . TYR A 1 170 ? 16.770 -4.797 16.976 1.00 75.81 170 TYR A C 1
ATOM 1363 O O . TYR A 1 170 ? 16.441 -5.685 17.772 1.00 75.81 170 TYR A O 1
ATOM 1371 N N . ILE A 1 171 ? 17.590 -3.801 17.303 1.00 76.44 171 ILE A N 1
ATOM 1372 C CA . ILE A 1 171 ? 18.254 -3.666 18.603 1.00 76.44 171 ILE A CA 1
ATOM 1373 C C . ILE A 1 171 ? 17.384 -2.842 19.553 1.00 76.44 171 ILE A C 1
ATOM 1375 O O . ILE A 1 171 ? 16.597 -1.999 19.131 1.00 76.44 171 ILE A O 1
ATOM 1379 N N . PHE A 1 172 ? 17.540 -3.072 20.857 1.00 73.12 172 PHE A N 1
ATOM 1380 C CA . PHE A 1 172 ? 16.807 -2.372 21.915 1.00 73.12 172 PHE A CA 1
ATOM 1381 C C . PHE A 1 172 ? 16.942 -0.838 21.876 1.00 73.12 172 PHE A C 1
ATOM 1383 O O . PHE A 1 172 ? 16.103 -0.148 22.451 1.00 73.12 172 PHE A O 1
ATOM 1390 N N . THR A 1 173 ? 17.959 -0.293 21.203 1.00 73.94 173 THR A N 1
ATOM 1391 C CA . THR A 1 173 ? 18.140 1.148 20.956 1.00 73.94 173 THR A CA 1
ATOM 1392 C C . THR A 1 173 ? 17.190 1.703 19.893 1.00 73.94 173 THR A C 1
ATOM 1394 O O . THR A 1 173 ? 16.930 2.902 19.891 1.00 73.94 173 THR A O 1
ATOM 1397 N N . GLY A 1 174 ? 16.595 0.842 19.061 1.00 76.56 174 GLY A N 1
ATOM 1398 C CA . GLY A 1 174 ? 15.741 1.220 17.931 1.00 76.56 174 GLY A CA 1
ATOM 1399 C C . GLY A 1 174 ? 16.429 1.061 16.574 1.00 76.56 174 GLY A C 1
ATOM 1400 O O . GLY A 1 174 ? 15.799 1.246 15.533 1.00 76.56 174 GLY A O 1
ATOM 1401 N N . ASP A 1 175 ? 17.697 0.671 16.555 1.00 80.38 175 ASP A N 1
ATOM 1402 C CA . ASP A 1 175 ? 18.447 0.555 15.309 1.00 80.38 175 ASP A CA 1
ATOM 1403 C C . ASP A 1 175 ? 18.132 -0.771 14.612 1.00 80.38 175 ASP A C 1
ATOM 1405 O O . ASP A 1 175 ? 18.050 -1.832 15.246 1.00 80.38 175 ASP A O 1
ATOM 1409 N N . ILE A 1 176 ? 17.944 -0.711 13.293 1.00 82.00 176 ILE A N 1
ATOM 1410 C CA . ILE A 1 176 ? 17.837 -1.897 12.440 1.00 82.00 176 ILE A CA 1
ATOM 1411 C C . ILE A 1 176 ? 19.167 -2.072 11.718 1.00 82.00 176 ILE A C 1
ATOM 1413 O O . ILE A 1 176 ? 19.640 -1.149 11.066 1.00 82.00 176 ILE A O 1
ATOM 1417 N N . ALA A 1 177 ? 19.737 -3.267 11.779 1.00 74.75 177 ALA A N 1
ATOM 1418 C CA . ALA A 1 177 ? 20.885 -3.644 10.967 1.00 74.75 177 ALA A CA 1
ATOM 1419 C C . ALA A 1 177 ? 20.518 -4.773 10.001 1.00 74.75 177 ALA A C 1
ATOM 1421 O O . ALA A 1 177 ? 19.751 -5.687 10.328 1.00 74.75 177 ALA A O 1
ATOM 1422 N N . HIS A 1 178 ? 21.062 -4.674 8.792 1.00 70.75 178 HIS A N 1
ATOM 1423 C CA . HIS A 1 178 ? 20.885 -5.602 7.678 1.00 70.75 178 HIS A CA 1
ATOM 1424 C C . HIS A 1 178 ? 22.173 -5.622 6.826 1.00 70.75 178 HIS A C 1
ATOM 1426 O O . HIS A 1 178 ? 23.138 -4.930 7.156 1.00 70.75 178 HIS A O 1
ATOM 1432 N N . ILE A 1 179 ? 22.203 -6.441 5.766 1.00 63.16 179 ILE A N 1
ATOM 1433 C CA . ILE A 1 179 ? 23.326 -6.672 4.839 1.00 63.16 179 ILE A CA 1
ATOM 1434 C C . ILE A 1 179 ? 24.192 -5.418 4.656 1.00 63.16 179 ILE A C 1
ATOM 1436 O O . ILE A 1 179 ? 23.712 -4.396 4.173 1.00 63.16 179 ILE A O 1
ATOM 1440 N N . GLY A 1 180 ? 25.475 -5.531 5.014 1.00 61.78 180 GLY A N 1
ATOM 1441 C CA . GLY A 1 180 ? 26.462 -4.448 4.924 1.00 61.78 180 GLY A CA 1
ATOM 1442 C C . GLY A 1 180 ? 26.941 -3.920 6.277 1.00 61.78 180 GLY A C 1
ATOM 1443 O O . GLY A 1 180 ? 28.021 -3.346 6.339 1.00 61.78 180 GLY A O 1
ATOM 1444 N N . GLY A 1 181 ? 26.206 -4.185 7.365 1.00 59.88 181 GLY A N 1
ATOM 1445 C CA . GLY A 1 181 ? 26.577 -3.726 8.713 1.00 59.88 181 GLY A CA 1
ATOM 1446 C C . GLY A 1 181 ? 26.248 -2.255 8.980 1.00 59.88 181 GLY A C 1
ATOM 1447 O O . GLY A 1 181 ? 26.576 -1.747 10.050 1.00 59.88 181 GLY A O 1
ATOM 1448 N N . ASP A 1 182 ? 25.583 -1.595 8.030 1.00 74.00 182 ASP A N 1
ATOM 1449 C CA . ASP A 1 182 ? 25.083 -0.238 8.188 1.00 74.00 182 ASP A CA 1
ATOM 1450 C C . ASP A 1 182 ? 23.855 -0.218 9.106 1.00 74.00 182 ASP A C 1
ATOM 1452 O O . ASP A 1 182 ? 22.973 -1.084 9.044 1.00 74.00 182 ASP A O 1
ATOM 1456 N N . TRP A 1 183 ? 23.806 0.804 9.957 1.00 76.38 183 TRP A N 1
ATOM 1457 C CA . TRP A 1 183 ? 22.743 1.014 10.930 1.00 76.38 183 TRP A CA 1
ATOM 1458 C C . TRP A 1 183 ? 21.658 1.914 10.343 1.00 76.38 183 TRP A C 1
ATOM 1460 O O . TRP A 1 183 ? 21.923 3.020 9.876 1.00 76.38 183 TRP A O 1
ATOM 1470 N N . ILE A 1 184 ? 20.417 1.436 10.379 1.00 78.62 184 ILE A N 1
ATOM 1471 C CA . ILE A 1 184 ? 19.227 2.221 10.065 1.00 78.62 184 ILE A CA 1
ATOM 1472 C C . ILE A 1 184 ? 18.679 2.761 11.386 1.00 78.62 184 ILE A C 1
ATOM 1474 O O . ILE A 1 184 ? 18.020 2.044 12.146 1.00 78.62 184 ILE A O 1
ATOM 1478 N N . GLU A 1 185 ? 18.973 4.030 11.639 1.00 78.50 185 GLU A N 1
ATOM 1479 C CA . GLU A 1 185 ? 18.550 4.771 12.827 1.00 78.50 185 GLU A CA 1
ATOM 1480 C C . GLU A 1 185 ? 17.133 5.360 12.662 1.00 78.50 185 GLU A C 1
ATOM 1482 O O . GLU A 1 185 ? 16.563 5.398 11.568 1.00 78.50 185 GLU A O 1
ATOM 1487 N N . GLY A 1 186 ? 16.555 5.861 13.760 1.00 74.62 186 GLY A N 1
ATOM 1488 C CA . GLY A 1 186 ? 15.303 6.632 13.743 1.00 74.62 186 GLY A CA 1
ATOM 1489 C C . GLY A 1 186 ? 14.035 5.865 14.128 1.00 74.62 186 GLY A C 1
ATOM 1490 O O . GLY A 1 186 ? 12.959 6.466 14.159 1.00 74.62 186 GLY A O 1
ATOM 1491 N N . ASN A 1 187 ? 14.129 4.575 14.476 1.00 78.38 187 ASN A N 1
ATOM 1492 C CA . ASN A 1 187 ? 13.005 3.864 15.094 1.00 78.38 187 ASN A CA 1
ATOM 1493 C C . ASN A 1 187 ? 13.036 4.006 16.621 1.00 78.38 187 ASN A C 1
ATOM 1495 O O . ASN A 1 187 ? 14.070 4.263 17.232 1.00 78.38 187 ASN A O 1
ATOM 1499 N N . SER A 1 188 ? 11.886 3.813 17.262 1.00 76.12 188 SER A N 1
ATOM 1500 C CA . SER A 1 188 ? 11.791 3.852 18.723 1.00 76.12 188 SER A CA 1
ATOM 1501 C C . SER A 1 188 ? 12.482 2.641 19.348 1.00 76.12 188 SER A C 1
ATOM 1503 O O . SER A 1 188 ? 12.205 1.517 18.952 1.00 76.12 188 SER A O 1
ATOM 1505 N N . GLY A 1 189 ? 13.345 2.839 20.341 1.00 74.00 189 GLY A N 1
ATOM 1506 C CA . GLY A 1 189 ? 13.919 1.733 21.110 1.00 74.00 189 GLY A CA 1
ATOM 1507 C C . GLY A 1 189 ? 12.906 1.013 22.009 1.00 74.00 189 GLY A C 1
ATOM 1508 O O . GLY A 1 189 ? 11.807 1.499 22.282 1.00 74.00 189 GLY A O 1
ATOM 1509 N N . PHE A 1 190 ? 13.304 -0.149 22.518 1.00 73.25 190 PHE A N 1
ATOM 1510 C CA . PHE A 1 190 ? 12.565 -0.945 23.497 1.00 73.25 190 PHE A CA 1
ATOM 1511 C C . PHE A 1 190 ? 13.482 -1.306 24.678 1.00 73.25 190 PHE A C 1
ATOM 1513 O O . PHE A 1 190 ? 13.999 -2.418 24.763 1.00 73.25 190 PHE A O 1
ATOM 1520 N N . PRO A 1 191 ? 13.722 -0.373 25.614 1.00 67.94 191 PRO A N 1
ATOM 1521 C CA . PRO A 1 191 ? 14.582 -0.638 26.763 1.00 67.94 191 PRO A CA 1
ATOM 1522 C C . PRO A 1 191 ? 14.020 -1.768 27.645 1.00 67.94 191 PRO A C 1
ATOM 1524 O O . PRO A 1 191 ? 12.844 -2.134 27.546 1.00 67.94 191 PRO A O 1
ATOM 1527 N N . GLY A 1 192 ? 14.871 -2.329 28.510 1.00 66.50 192 GLY A N 1
ATOM 1528 C CA . GLY A 1 192 ? 14.541 -3.478 29.361 1.00 66.50 192 GLY A CA 1
ATOM 1529 C C . GLY A 1 192 ? 13.180 -3.361 30.065 1.00 66.50 192 GLY A C 1
ATOM 1530 O O . GLY A 1 192 ? 12.789 -2.292 30.530 1.00 66.50 192 GLY A O 1
ATOM 1531 N N . GLY A 1 193 ? 12.437 -4.472 30.107 1.00 64.38 193 GLY A N 1
ATOM 1532 C CA . GLY A 1 193 ? 11.070 -4.531 30.647 1.00 64.38 193 GLY A CA 1
ATOM 1533 C C . GLY A 1 193 ? 9.957 -4.319 29.609 1.00 64.38 193 GLY A C 1
ATOM 1534 O O . GLY A 1 193 ? 8.775 -4.509 29.918 1.00 64.38 193 GLY A O 1
ATOM 1535 N N . CYS A 1 194 ? 10.302 -3.982 28.362 1.00 64.62 194 CYS A N 1
ATOM 1536 C CA . CYS A 1 194 ? 9.345 -3.968 27.258 1.00 64.62 194 CYS A CA 1
ATOM 1537 C C . CYS A 1 194 ? 8.913 -5.390 26.871 1.00 64.62 194 CYS A C 1
ATOM 1539 O O . CYS A 1 194 ? 9.716 -6.321 26.805 1.00 64.62 194 CYS A O 1
ATOM 1541 N N . HIS A 1 195 ? 7.624 -5.551 26.571 1.00 67.50 195 HIS A N 1
ATOM 1542 C CA . HIS A 1 195 ? 7.099 -6.809 26.045 1.00 67.50 195 HIS A CA 1
ATOM 1543 C C . HIS A 1 195 ? 7.007 -6.716 24.527 1.00 67.50 195 HIS A C 1
ATOM 1545 O O . HIS A 1 195 ? 6.218 -5.927 23.995 1.00 67.50 195 HIS A O 1
ATOM 1551 N N . ILE A 1 196 ? 7.788 -7.546 23.839 1.00 64.75 196 ILE A N 1
ATOM 1552 C CA . ILE A 1 196 ? 7.744 -7.659 22.384 1.00 64.75 196 ILE A CA 1
ATOM 1553 C C . ILE A 1 196 ? 6.735 -8.741 22.023 1.00 64.75 196 ILE A C 1
ATOM 1555 O O . ILE A 1 196 ? 6.789 -9.868 22.519 1.00 64.75 196 ILE A O 1
ATOM 1559 N N . ARG A 1 197 ? 5.788 -8.385 21.157 1.00 65.62 197 ARG A N 1
ATOM 1560 C CA . ARG A 1 197 ? 4.851 -9.331 20.559 1.00 65.62 197 ARG A CA 1
ATOM 1561 C C . ARG A 1 197 ? 5.154 -9.451 19.076 1.00 65.62 197 ARG A C 1
ATOM 1563 O O . ARG A 1 197 ? 5.087 -8.457 18.356 1.00 65.62 197 ARG A O 1
ATOM 1570 N N . THR A 1 198 ? 5.396 -10.676 18.628 1.00 62.50 198 THR A N 1
ATOM 1571 C CA . THR A 1 198 ? 5.426 -11.026 17.209 1.00 62.50 198 THR A CA 1
ATOM 1572 C C . THR A 1 198 ? 4.068 -11.597 16.798 1.00 62.50 198 THR A C 1
ATOM 1574 O O . THR A 1 198 ? 3.486 -12.445 17.480 1.00 62.50 198 THR A O 1
ATOM 1577 N N . GLU A 1 199 ? 3.512 -11.074 15.709 1.00 60.00 199 GLU A N 1
ATOM 1578 C CA . GLU A 1 199 ? 2.283 -11.570 15.086 1.00 60.00 199 GLU A CA 1
ATOM 1579 C C . GLU A 1 199 ? 2.631 -12.080 13.683 1.00 60.00 199 GLU A C 1
ATOM 1581 O O . GLU A 1 199 ? 3.149 -11.324 12.860 1.00 60.00 199 GLU A O 1
ATOM 1586 N N . LEU A 1 200 ? 2.360 -13.364 13.427 1.00 56.78 200 LEU A N 1
ATOM 1587 C CA . LEU A 1 200 ? 2.547 -13.997 12.124 1.00 56.78 200 LEU A CA 1
ATOM 1588 C C . LEU A 1 200 ? 1.199 -14.064 11.404 1.00 56.78 200 LEU A C 1
ATOM 1590 O O . LEU A 1 200 ? 0.303 -14.791 11.839 1.00 56.78 200 LEU A O 1
ATOM 1594 N N . ASN A 1 201 ? 1.052 -13.324 10.304 1.00 56.91 201 ASN A N 1
ATOM 1595 C CA . ASN A 1 201 ? -0.129 -13.452 9.455 1.00 56.91 201 ASN A CA 1
ATOM 1596 C C . ASN A 1 201 ? 0.055 -14.609 8.454 1.00 56.91 201 ASN A C 1
ATOM 1598 O O . ASN A 1 201 ? 0.941 -14.558 7.601 1.00 56.91 201 ASN A O 1
ATOM 1602 N N . MET A 1 202 ? -0.788 -15.641 8.569 1.00 55.59 202 MET A N 1
ATOM 1603 C CA . MET A 1 202 ? -0.786 -16.848 7.725 1.00 55.59 202 MET A CA 1
ATOM 1604 C C . MET A 1 202 ? -1.972 -16.902 6.744 1.00 55.59 202 MET A C 1
ATOM 1606 O O . MET A 1 202 ? -2.228 -17.945 6.144 1.00 55.59 202 MET A O 1
ATOM 1610 N N . GLU A 1 203 ? -2.716 -15.803 6.593 1.00 52.25 203 GLU A N 1
ATOM 1611 C CA . GLU A 1 203 ? -3.936 -15.732 5.775 1.00 52.25 203 GLU A CA 1
ATOM 1612 C C . GLU A 1 203 ? -3.660 -15.426 4.290 1.00 52.25 203 GLU A C 1
ATOM 1614 O O . GLU A 1 203 ? -4.580 -15.438 3.474 1.00 52.25 203 GLU A O 1
ATOM 1619 N N . SER A 1 204 ? -2.402 -15.178 3.905 1.00 51.22 204 SER A N 1
ATOM 1620 C CA . SER A 1 204 ? -2.028 -14.912 2.513 1.00 51.22 204 SER A CA 1
ATOM 1621 C C . SER A 1 204 ? -2.119 -16.178 1.639 1.00 51.22 204 SER A C 1
ATOM 1623 O O . SER A 1 204 ? -1.692 -17.263 2.030 1.00 51.22 204 SER A O 1
ATOM 1625 N N . ASN A 1 205 ? -2.695 -16.046 0.437 1.00 44.78 205 ASN A N 1
ATOM 1626 C CA . ASN A 1 205 ? -2.798 -17.096 -0.583 1.00 44.78 205 ASN A CA 1
ATOM 1627 C C . ASN A 1 205 ? -2.134 -16.601 -1.889 1.00 44.78 205 ASN A C 1
ATOM 1629 O O . ASN A 1 205 ? -2.568 -15.563 -2.385 1.00 44.7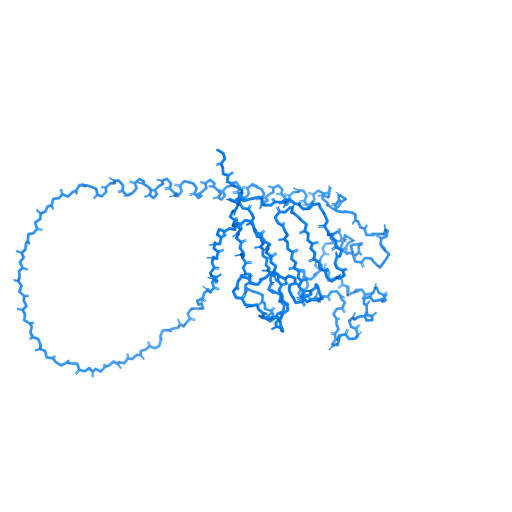8 205 ASN A O 1
ATOM 1633 N N . PRO A 1 206 ? -1.120 -17.284 -2.460 1.00 50.00 206 PRO A N 1
ATOM 1634 C CA . PRO A 1 206 ? -0.538 -18.548 -2.013 1.00 50.00 206 PRO A CA 1
ATOM 1635 C C . PRO A 1 206 ? 0.136 -18.429 -0.643 1.00 50.00 206 PRO A C 1
ATOM 1637 O O . PRO A 1 206 ? 0.874 -17.479 -0.380 1.00 50.00 206 PRO A O 1
ATOM 1640 N N . ARG A 1 207 ? -0.075 -19.451 0.205 1.00 52.84 207 ARG A N 1
ATOM 1641 C CA . ARG A 1 207 ? 0.441 -19.586 1.594 1.00 52.84 207 ARG A CA 1
ATOM 1642 C C . ARG A 1 207 ? 1.969 -19.540 1.724 1.00 52.84 207 ARG A C 1
ATOM 1644 O O . ARG A 1 207 ? 2.514 -19.675 2.816 1.00 52.84 207 ARG A O 1
ATOM 1651 N N . ILE A 1 208 ? 2.652 -19.392 0.598 1.00 46.91 208 ILE A N 1
ATOM 1652 C CA . ILE A 1 208 ? 4.096 -19.471 0.433 1.00 46.91 208 ILE A CA 1
ATOM 1653 C C . I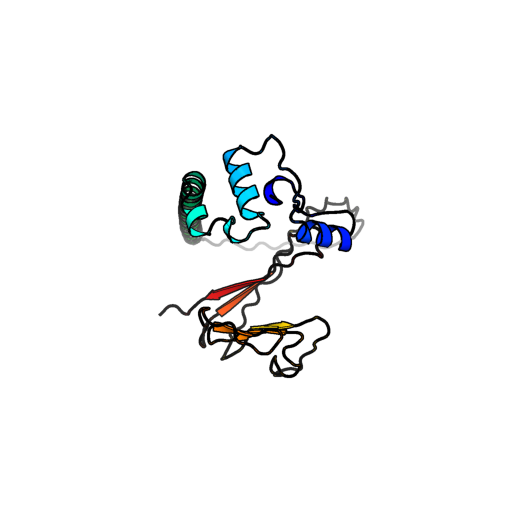LE A 1 208 ? 4.699 -18.062 0.262 1.00 46.91 208 ILE A C 1
ATOM 1655 O O . ILE A 1 208 ? 5.880 -17.880 0.522 1.00 46.91 208 ILE A O 1
ATOM 1659 N N . GLY A 1 209 ? 3.906 -17.045 -0.110 1.00 43.47 209 GLY A N 1
ATOM 1660 C CA . GLY A 1 209 ? 4.470 -15.820 -0.692 1.00 43.47 209 GLY A CA 1
ATOM 1661 C C . GLY A 1 209 ? 4.713 -14.626 0.235 1.00 43.47 209 GLY A C 1
ATOM 1662 O O . GLY A 1 209 ? 5.656 -13.879 0.002 1.00 43.47 209 GLY A O 1
ATOM 1663 N N . LYS A 1 210 ? 3.879 -14.374 1.253 1.00 46.84 210 LYS A N 1
ATOM 1664 C CA . LYS A 1 210 ? 3.992 -13.145 2.068 1.00 46.84 210 LYS A CA 1
ATOM 1665 C C . LYS A 1 210 ? 3.559 -13.391 3.514 1.00 46.84 210 LYS A C 1
ATOM 1667 O O . LYS A 1 210 ? 2.405 -13.157 3.877 1.00 46.84 210 LYS A O 1
ATOM 1672 N N . LYS A 1 211 ? 4.486 -13.889 4.338 1.00 48.72 211 LYS A N 1
ATOM 1673 C CA . LYS A 1 211 ? 4.343 -13.913 5.802 1.00 48.72 211 LYS A CA 1
ATOM 1674 C C . LYS A 1 211 ? 4.742 -12.542 6.336 1.00 48.72 211 LYS A C 1
ATOM 1676 O O . LYS A 1 211 ? 5.925 -12.244 6.475 1.00 48.72 211 LYS A O 1
ATOM 1681 N N . PHE A 1 212 ? 3.758 -11.691 6.597 1.00 43.00 212 PHE A N 1
ATOM 1682 C CA . PHE A 1 212 ? 4.019 -10.412 7.247 1.00 43.00 212 PHE A CA 1
ATOM 1683 C C . PHE A 1 212 ? 4.208 -10.637 8.746 1.00 43.00 212 PHE A C 1
ATOM 1685 O O . PHE A 1 212 ? 3.363 -11.258 9.399 1.00 43.00 212 PHE A O 1
ATOM 1692 N N . HIS A 1 213 ? 5.324 -10.133 9.267 1.00 53.25 213 HIS A N 1
ATOM 1693 C CA . HIS A 1 213 ? 5.623 -10.110 10.691 1.00 53.25 213 HIS A CA 1
ATOM 1694 C C . HIS A 1 213 ? 5.308 -8.711 11.209 1.00 53.25 213 HIS A C 1
ATOM 1696 O O . HIS A 1 213 ? 5.985 -7.753 10.847 1.00 53.25 213 HIS A O 1
ATOM 1702 N N . ASN A 1 214 ? 4.287 -8.591 12.055 1.00 49.16 214 ASN A N 1
ATOM 1703 C CA . ASN A 1 214 ? 4.068 -7.358 12.803 1.00 49.16 214 ASN A CA 1
ATOM 1704 C C . ASN A 1 214 ? 4.755 -7.484 14.159 1.00 49.16 214 ASN A C 1
ATOM 1706 O O . ASN A 1 214 ? 4.429 -8.375 14.950 1.00 49.16 214 ASN A O 1
ATOM 1710 N N . ILE A 1 215 ? 5.693 -6.578 14.424 1.00 56.31 215 ILE A N 1
ATOM 1711 C CA . ILE A 1 215 ? 6.331 -6.430 15.729 1.00 56.31 215 ILE A CA 1
ATOM 1712 C C . ILE A 1 215 ? 5.604 -5.304 16.461 1.00 56.31 215 ILE A C 1
ATOM 1714 O O . ILE A 1 215 ? 5.558 -4.171 15.990 1.00 56.31 215 ILE A O 1
ATOM 1718 N N . LYS A 1 216 ? 5.001 -5.622 17.609 1.00 60.69 216 LYS A N 1
ATOM 1719 C CA . LYS A 1 216 ? 4.375 -4.634 18.497 1.00 60.69 216 LYS A CA 1
ATOM 1720 C C . LYS A 1 216 ? 5.147 -4.584 19.805 1.00 60.69 216 LYS A C 1
ATOM 1722 O O . LYS A 1 216 ? 5.281 -5.604 20.482 1.00 60.69 216 LYS A O 1
ATOM 1727 N N . ILE A 1 217 ? 5.599 -3.391 20.170 1.00 61.38 217 ILE A N 1
ATOM 1728 C CA . ILE A 1 217 ? 6.318 -3.127 21.416 1.00 61.38 217 ILE A CA 1
ATOM 1729 C C . ILE A 1 217 ? 5.319 -2.536 22.409 1.00 61.38 217 ILE A C 1
ATOM 1731 O O . ILE A 1 217 ? 4.652 -1.543 22.119 1.00 61.38 217 ILE A O 1
ATOM 1735 N N . LYS A 1 218 ? 5.177 -3.164 23.578 1.00 61.75 218 LYS A N 1
ATOM 1736 C CA . LYS A 1 218 ? 4.442 -2.578 24.702 1.00 61.75 218 LYS A CA 1
ATOM 1737 C C . LYS A 1 218 ? 5.429 -2.086 25.744 1.00 61.75 218 LYS A C 1
ATOM 1739 O O . LYS A 1 218 ? 6.116 -2.896 26.369 1.00 61.75 218 LYS A O 1
ATOM 1744 N N . HIS A 1 219 ? 5.435 -0.776 25.951 1.00 63.19 219 HIS A N 1
ATOM 1745 C CA . HIS A 1 219 ? 6.152 -0.160 27.056 1.00 63.19 219 HIS A CA 1
ATOM 1746 C C . HIS A 1 219 ? 5.443 -0.462 28.386 1.00 63.19 219 HIS A C 1
ATOM 1748 O O . HIS A 1 219 ? 4.207 -0.565 28.412 1.00 63.19 219 HIS A O 1
ATOM 1754 N N . PRO A 1 220 ? 6.198 -0.632 29.483 1.00 58.06 220 PRO A N 1
ATOM 1755 C CA . PRO A 1 220 ? 5.616 -0.723 30.813 1.00 58.06 220 PRO A CA 1
ATOM 1756 C C . PRO A 1 220 ? 4.794 0.539 31.102 1.00 58.06 220 PRO A C 1
ATOM 1758 O O . PRO A 1 220 ? 5.173 1.648 30.725 1.00 58.06 220 PRO A O 1
ATOM 1761 N N . LYS A 1 221 ? 3.635 0.361 31.738 1.00 57.66 221 LYS A N 1
ATOM 1762 C CA . LYS A 1 221 ? 2.879 1.488 32.284 1.00 57.66 221 LYS A CA 1
ATOM 1763 C C . LYS A 1 221 ? 3.575 1.911 33.576 1.00 57.66 221 LYS A C 1
ATOM 1765 O O . LYS A 1 221 ? 3.803 1.043 34.416 1.00 57.66 221 LYS A O 1
ATOM 1770 N N . PHE A 1 222 ? 3.929 3.189 33.676 1.00 41.28 222 PHE A N 1
ATOM 1771 C CA . PHE A 1 222 ? 4.359 3.811 34.927 1.00 41.28 222 PHE A CA 1
ATOM 1772 C C . PHE A 1 222 ? 3.213 3.825 35.942 1.00 41.28 222 PHE A C 1
ATOM 1774 O O . PHE A 1 222 ? 2.045 3.961 35.498 1.00 41.28 222 PHE A O 1
#

Organism: NCBI:txid222440

Foldseek 3Di:
DCVQVVDDQQDDPDPVSSVVSLVVLHGDQDDPVQDPVRSCLVSQCSGPDPVSNDDPVRVCVDPVNVVVVVVVVVVVVVVVVVVVVVVVVVVVVVVVPPDDDDDDDDDDDDDDDDDDDDDDDDDDDPPPDCQDDWDWDQDQQAKDKDFDPVDDDDVPRHPCPPHQAGMWIQGQCRWIGHPPRDTDDDGHGNHGPKIWTWGWDQPDPVSPDDTDIDIDIDDDDD

Radius of gyration: 27.86 Å; chains: 1; bounding box: 58×71×68 Å

InterPro domains:
  IPR011009 Protein kinase-like domain superfamily [SSF56112] (2-75)

Secondary structure (DSSP, 8-state):
-HHHHSS-TT--SSHHHHHHHHHHT-PPPPPTTS-HHHHHHHHHHT-SSGGGSPPHHHHHHSHHHHHHHHHHHHHHHHHHHHHHHHHHHHHHHTTGGG----------------------PPPP----------EEEE-SS--EEEE-TT----TT--GGGG-STTEEEE-TTS-EE-TTS-EE--SPP--TT-EEEEEE----SSTTS---EEEEEEPPP-

pLDDT: mean 71.43, std 23.23, range [23.95, 97.31]

Sequence (222 aa):
QELLTGRHPYESGTEQATIDRIKVGKPDQLPDFVPREMKELIIAMLSHDANKRPTTKWIMEQDTIKLYLRMQEDKEKQQNEIAQLRQKLAKQQLQSDSFKPKQQSISTKPKVTSEPKIIIQAPVTQATVTQVRKVLTPVESGQVGIADESVRYGRDEVPWARGWDKIVGYIFTGDIAHIGGDWIEGNSGFPGGCHIRTELNMESNPRIGKKFHNIKIKHPKF